Protein AF-A0A2M7GSX3-F1 (afdb_monomer)

Foldseek 3Di:
DDDDPDPPPPVVVVVVVVVDPDPDPDDFDFFAPPRDDDDFDDAAADEQVLFADAPDDPLVLLQLLCVVQVEHAVDAWGWDQFPLRDTDTDYSCLQADPVRDGNLVVDRQQSRNSNVLSCQRHPAQWWFWDWDADPVDPPDTKIKIKGWHWYDYPPAPGIWIFIWIAIPVGTDRPDTHDSPDPDDPVRVVVVVVVSDGTTTSDHD

Secondary structure (DSSP, 8-state):
------TT--HHHHHHHHHSPPPPSS--EEE-TTSPPPPPPPPEEE-GGGSPPTT--HHHHHHHHHGGGT--TTS--EEEE-TTS-EEEESGGGGB-TTS-B-GGG-HHHHHTHHHHHHHHHS-SEEEEEEEE-TTSTT-EEEEEEEEEEEEETT-SSEEEEEEEEETTEEE----B-TTSS--HHHHHHHHHHT--EEEEEE-

Solvent-accessible surface area (backbone atoms only — not comparable to full-atom values): 11990 Å² total; per-residue (Å²): 136,82,85,76,76,55,96,84,60,56,64,68,65,59,56,49,54,77,74,45,78,74,80,75,84,71,78,80,52,67,37,60,88,92,55,90,72,80,83,78,68,80,60,39,85,34,56,63,84,50,45,48,74,82,92,66,57,67,65,60,46,50,33,54,34,28,46,87,70,75,24,42,71,93,48,71,67,31,82,43,70,40,88,69,71,48,81,38,81,43,45,52,71,64,47,34,45,99,87,65,49,72,51,53,75,79,36,77,72,42,46,24,36,30,46,49,43,37,42,11,59,74,58,38,42,31,32,33,41,24,83,43,68,41,85,95,40,82,95,40,72,41,60,32,42,38,22,34,24,49,25,41,35,58,98,50,95,35,60,26,36,20,38,43,35,39,37,88,95,46,65,46,83,51,54,50,45,61,41,86,50,95,64,52,70,70,57,51,50,52,53,54,53,71,72,65,49,33,30,54,63,33,71,107

Nearest PDB structures (foldseek):
  8xcj-assembly1_F  TM=2.207E-01  e=3.598E-01  Escherichia phage Lambda
  8ow1-assembly1_PP  TM=3.231E-01  e=3.758E+00  Saccharomyces cerevisiae
  6eks-assembly1_A  TM=3.056E-01  e=9.264E+00  Vibrio cholerae O1 biovar El Tor str. N16961

Mean predicted aligned error: 9.77 Å

pLDDT: mean 80.59, std 13.39, range [37.78, 96.31]

Radius of gyration: 21.6 Å; Cα contacts (8 Å, |Δi|>4): 333; chains: 1; bounding box: 54×67×50 Å

Sequence (204 aa):
RGIDLGFDYNVGKARLRAFTPPPLGGLPQSFPPGVGLPDLPRPRAAAAGDIMPDGLKDQEYIDQFLKPFGARHGGPGVIFTDKAGEDLVISDDLFREAGGALKIGKSRNRRAYVKLLARAVKEPDEIWWIWEQVKDRPGTWTLRRRYIARFEIEGSQAPGLAVFEHGQDGWTGVTAFEPQSNRSAQSQDRYLQGQRAGTLAYRR

Structure (mmCIF, N/CA/C/O backbone):
data_AF-A0A2M7GSX3-F1
#
_entry.id   AF-A0A2M7GSX3-F1
#
loop_
_atom_site.group_PDB
_atom_site.id
_atom_site.type_symbol
_atom_site.label_atom_id
_atom_site.label_alt_id
_atom_site.label_comp_id
_atom_site.label_asym_id
_atom_site.label_entity_id
_atom_site.label_seq_id
_atom_site.pdbx_PDB_ins_code
_atom_site.Cartn_x
_atom_site.Cartn_y
_atom_site.Cartn_z
_atom_site.occupancy
_atom_site.B_iso_or_equiv
_atom_site.auth_seq_id
_atom_site.auth_comp_id
_atom_site.auth_asym_id
_atom_site.auth_atom_id
_atom_site.pdbx_PDB_model_num
ATOM 1 N N . ARG A 1 1 ? 18.132 -51.303 -29.701 1.00 37.78 1 ARG A N 1
ATOM 2 C CA . ARG A 1 1 ? 18.810 -50.180 -30.394 1.00 37.78 1 ARG A CA 1
ATOM 3 C C . ARG A 1 1 ? 19.014 -49.079 -29.363 1.00 37.78 1 ARG A C 1
ATOM 5 O O . ARG A 1 1 ? 18.045 -48.415 -29.027 1.00 37.78 1 ARG A O 1
ATOM 12 N N . GLY A 1 2 ? 20.209 -48.998 -28.777 1.00 45.88 2 GLY A N 1
ATOM 13 C CA . GLY A 1 2 ? 20.575 -47.936 -27.839 1.00 45.88 2 GLY A CA 1
ATOM 14 C C . GLY A 1 2 ? 21.062 -46.726 -28.625 1.00 45.88 2 GLY A C 1
ATOM 15 O O . GLY A 1 2 ? 21.845 -46.888 -29.558 1.00 45.88 2 GLY A O 1
ATOM 16 N N . ILE A 1 3 ? 20.534 -45.550 -28.308 1.00 52.44 3 ILE A N 1
ATOM 17 C CA . ILE A 1 3 ? 20.995 -44.285 -28.875 1.00 52.44 3 ILE A CA 1
ATOM 18 C C . ILE A 1 3 ? 22.202 -43.892 -28.027 1.00 52.44 3 ILE A C 1
ATOM 20 O O . ILE A 1 3 ? 22.032 -43.439 -26.898 1.00 52.44 3 ILE A O 1
ATOM 24 N N . ASP A 1 4 ? 23.403 -44.179 -28.516 1.00 50.53 4 ASP A N 1
ATOM 25 C CA . ASP A 1 4 ? 24.626 -43.771 -27.835 1.00 50.53 4 ASP A CA 1
ATOM 26 C C . ASP A 1 4 ? 24.816 -42.268 -28.070 1.00 50.53 4 ASP A C 1
ATOM 28 O O . ASP A 1 4 ? 24.897 -41.805 -29.212 1.00 50.53 4 ASP A O 1
ATOM 32 N N . LEU A 1 5 ? 24.800 -41.485 -26.994 1.00 56.75 5 LEU A N 1
ATOM 33 C CA . LEU A 1 5 ? 25.146 -40.070 -27.053 1.00 56.75 5 LEU A CA 1
ATOM 34 C C . LEU A 1 5 ? 26.672 -40.035 -27.160 1.00 56.75 5 LEU A C 1
ATOM 36 O O . LEU A 1 5 ? 27.355 -40.150 -26.149 1.00 56.75 5 LEU A O 1
ATOM 40 N N . GLY A 1 6 ? 27.183 -39.979 -28.395 1.00 63.38 6 GLY A N 1
ATOM 41 C CA . GLY A 1 6 ? 28.611 -40.093 -28.706 1.00 63.38 6 GLY A CA 1
ATOM 42 C C . GLY A 1 6 ? 29.512 -39.078 -27.986 1.00 63.38 6 GLY A C 1
ATOM 43 O O . GLY A 1 6 ? 29.054 -38.240 -27.217 1.00 63.38 6 GLY A O 1
ATOM 44 N N . PHE A 1 7 ? 30.816 -39.131 -28.277 1.00 60.84 7 PHE A N 1
ATOM 45 C CA . PHE A 1 7 ? 31.891 -38.375 -27.605 1.00 60.84 7 PHE A CA 1
ATOM 46 C C . PHE A 1 7 ? 31.713 -36.840 -27.515 1.00 60.84 7 PHE A C 1
ATOM 48 O O . PHE A 1 7 ? 32.421 -36.197 -26.743 1.00 60.84 7 PHE A O 1
ATOM 55 N N . ASP A 1 8 ? 30.740 -36.258 -28.221 1.00 58.03 8 ASP A N 1
ATOM 56 C CA . ASP A 1 8 ? 30.316 -34.856 -28.082 1.00 58.03 8 ASP A CA 1
ATOM 57 C C . ASP A 1 8 ? 29.370 -34.597 -26.886 1.00 58.03 8 ASP A C 1
ATOM 59 O O . ASP A 1 8 ? 28.969 -33.455 -26.622 1.00 58.03 8 ASP A O 1
ATOM 63 N N . TYR A 1 9 ? 28.993 -35.630 -26.124 1.00 55.81 9 TYR A N 1
ATOM 64 C CA . TYR A 1 9 ? 28.125 -35.492 -24.959 1.00 55.81 9 TYR A CA 1
ATOM 65 C C . TYR A 1 9 ? 28.892 -34.971 -23.741 1.00 55.81 9 TYR A C 1
ATOM 67 O O . TYR A 1 9 ? 29.467 -35.703 -22.934 1.00 55.81 9 TYR A O 1
ATOM 75 N N . ASN A 1 10 ? 28.867 -33.652 -23.580 1.00 64.25 10 ASN A N 1
ATOM 76 C CA . ASN A 1 10 ? 29.510 -32.983 -22.461 1.00 64.25 10 ASN A CA 1
ATOM 77 C C . ASN A 1 10 ? 28.655 -33.101 -21.180 1.00 64.25 10 ASN A C 1
ATOM 79 O O . ASN A 1 10 ? 27.815 -32.245 -20.879 1.00 64.25 10 ASN A O 1
ATOM 83 N N . VAL A 1 11 ? 28.872 -34.181 -20.420 1.00 59.25 11 VAL A N 1
ATOM 84 C CA . VAL A 1 11 ? 28.140 -34.530 -19.182 1.00 59.25 11 VAL A CA 1
ATOM 85 C C . VAL A 1 11 ? 28.101 -33.395 -18.149 1.00 59.25 11 VAL A C 1
ATOM 87 O O . VAL A 1 11 ? 27.116 -33.256 -17.425 1.00 59.25 11 VAL A O 1
ATOM 90 N N . GLY A 1 12 ? 29.132 -32.542 -18.101 1.00 60.12 12 GLY A N 1
ATOM 91 C CA . GLY A 1 12 ? 29.179 -31.380 -17.206 1.00 60.12 12 GLY A CA 1
ATOM 92 C C . GLY A 1 12 ? 28.163 -30.300 -17.590 1.00 60.12 12 GLY A C 1
ATOM 93 O O . GLY A 1 12 ? 27.427 -29.802 -16.738 1.00 60.12 12 GLY A O 1
ATOM 94 N N . LYS A 1 13 ? 28.041 -30.001 -18.890 1.00 57.25 13 LYS A N 1
ATOM 95 C CA . LYS A 1 13 ? 27.067 -29.034 -19.427 1.00 57.25 13 LYS A CA 1
ATOM 96 C C . LYS A 1 13 ? 25.626 -29.538 -19.287 1.00 57.25 13 LYS A C 1
ATOM 98 O O . LYS A 1 13 ? 24.720 -28.743 -19.046 1.00 57.25 13 LYS A O 1
ATOM 103 N N . ALA A 1 14 ? 25.418 -30.851 -19.399 1.00 60.31 14 ALA A N 1
ATOM 104 C CA . ALA A 1 14 ? 24.112 -31.480 -19.207 1.00 60.31 14 ALA A CA 1
ATOM 105 C C . ALA A 1 14 ? 23.643 -31.435 -17.741 1.00 60.31 14 ALA A C 1
ATOM 107 O O . ALA A 1 14 ? 22.472 -31.158 -17.491 1.00 60.31 14 ALA A O 1
ATOM 108 N N . ARG A 1 15 ? 24.550 -31.622 -16.770 1.00 61.06 15 ARG A N 1
ATOM 109 C CA . ARG A 1 15 ? 24.224 -31.523 -15.335 1.00 61.06 15 ARG A CA 1
ATOM 110 C C . ARG A 1 15 ? 23.854 -30.101 -14.916 1.00 61.06 15 ARG A C 1
ATOM 112 O O . ARG A 1 15 ? 22.891 -29.925 -14.182 1.00 61.06 15 ARG A O 1
ATOM 119 N N . LEU A 1 16 ? 24.560 -29.087 -15.422 1.00 63.31 16 LEU A N 1
ATOM 120 C CA . LEU A 1 16 ? 24.296 -27.684 -15.073 1.00 63.31 16 LEU A CA 1
ATOM 121 C C . LEU A 1 16 ? 22.956 -27.165 -15.610 1.00 63.31 16 LEU A C 1
ATOM 123 O O . LEU A 1 16 ? 22.331 -26.324 -14.968 1.00 63.31 16 LEU A O 1
ATOM 127 N N . ARG A 1 17 ? 22.473 -27.687 -16.746 1.00 61.50 17 ARG A N 1
ATOM 128 C CA . ARG A 1 17 ? 21.158 -27.313 -17.294 1.00 61.50 17 ARG A CA 1
ATOM 129 C C . ARG A 1 17 ? 19.999 -27.640 -16.353 1.00 61.50 17 ARG A C 1
ATOM 131 O O . ARG A 1 17 ? 19.042 -26.883 -16.334 1.00 61.50 17 ARG A O 1
ATOM 138 N N . ALA A 1 18 ? 20.092 -28.712 -15.565 1.00 65.94 18 ALA A N 1
ATOM 139 C CA . ALA A 1 18 ? 19.054 -29.074 -14.596 1.00 65.94 18 ALA A CA 1
ATOM 140 C C . ALA A 1 18 ? 18.987 -28.111 -13.394 1.00 65.94 18 ALA A C 1
ATOM 142 O O . ALA A 1 18 ? 17.938 -27.980 -12.774 1.00 65.94 18 ALA A O 1
ATOM 143 N N . PHE A 1 19 ? 20.096 -27.430 -13.087 1.00 72.88 19 PHE A N 1
ATOM 144 C CA . PHE A 1 19 ? 20.186 -26.432 -12.014 1.00 72.88 19 PHE A CA 1
ATOM 145 C C . PHE A 1 19 ? 20.074 -24.993 -12.519 1.00 72.88 19 PHE A C 1
ATOM 147 O O . PHE A 1 19 ? 20.040 -24.067 -11.716 1.00 72.88 19 PHE A O 1
ATOM 154 N N . THR A 1 20 ? 20.042 -24.793 -13.837 1.00 77.12 20 THR A N 1
ATOM 155 C CA . THR A 1 20 ? 19.792 -23.484 -14.435 1.00 77.12 20 THR A CA 1
ATOM 156 C C . THR A 1 20 ? 18.281 -23.289 -14.454 1.00 77.12 20 THR A C 1
ATOM 158 O O . THR A 1 20 ? 17.604 -24.046 -15.157 1.00 77.12 20 THR A O 1
ATOM 161 N N . PRO A 1 21 ? 17.726 -22.317 -13.708 1.00 66.75 21 PRO A N 1
ATOM 162 C CA . PRO A 1 21 ? 16.311 -22.004 -13.816 1.00 66.75 21 PRO A CA 1
ATOM 163 C C . PRO A 1 21 ? 15.968 -21.729 -15.286 1.00 66.75 21 PRO A C 1
ATOM 165 O O . PRO A 1 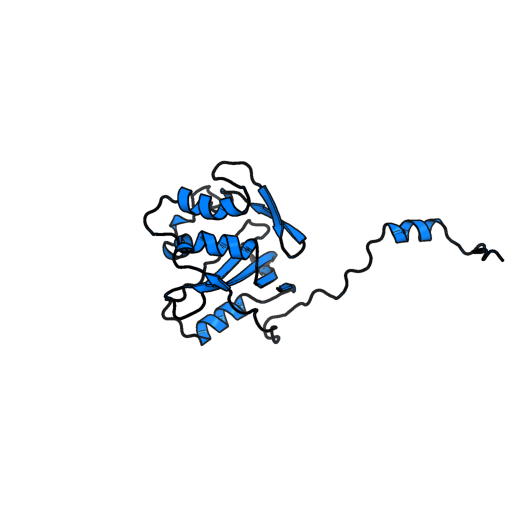21 ? 16.767 -21.085 -15.980 1.00 66.75 21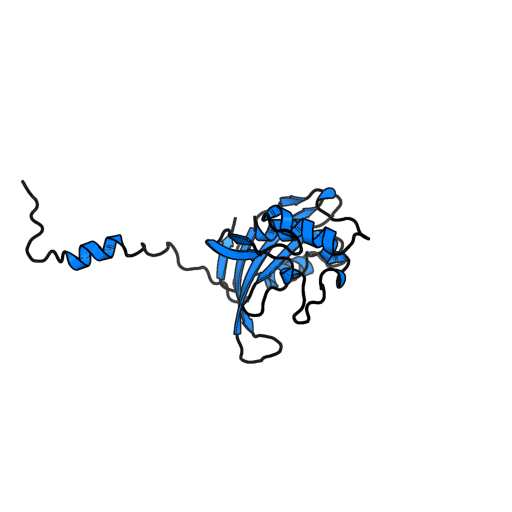 PRO A O 1
ATOM 168 N N . PRO A 1 22 ? 14.825 -22.214 -15.799 1.00 66.50 22 PRO A N 1
ATOM 169 C CA . PRO A 1 22 ? 14.394 -21.835 -17.135 1.00 66.50 22 PRO A CA 1
ATOM 170 C C . PRO A 1 22 ? 14.284 -20.304 -17.207 1.00 66.50 22 PRO A C 1
ATOM 172 O O . PRO A 1 22 ? 13.995 -19.670 -16.186 1.00 66.50 22 PRO A O 1
ATOM 175 N N . PRO A 1 23 ? 14.516 -19.691 -18.382 1.00 60.59 23 PRO A N 1
ATOM 176 C CA . PRO A 1 23 ? 14.291 -18.261 -18.535 1.00 60.59 23 PRO A CA 1
ATOM 177 C C . PRO A 1 23 ? 12.870 -17.941 -18.069 1.00 60.59 23 PRO A C 1
ATOM 179 O O . PRO A 1 23 ? 11.919 -18.616 -18.471 1.00 60.59 23 PRO A O 1
ATOM 182 N N . LEU A 1 24 ? 12.740 -16.940 -17.195 1.00 57.91 24 LEU A N 1
ATOM 183 C CA . LEU A 1 24 ? 11.434 -16.434 -16.794 1.00 57.91 24 LEU A CA 1
ATOM 184 C C . LEU A 1 24 ? 10.664 -16.067 -18.071 1.00 57.91 24 LEU A C 1
ATOM 186 O O . LEU A 1 24 ? 11.203 -15.419 -18.971 1.00 57.91 24 LEU A O 1
ATOM 190 N N . GLY A 1 25 ? 9.437 -16.570 -18.196 1.00 51.41 25 GLY A N 1
ATOM 191 C CA . GLY A 1 25 ? 8.608 -16.312 -19.367 1.00 51.41 25 GLY A CA 1
ATOM 192 C C . GLY A 1 25 ? 8.223 -14.835 -19.440 1.00 51.41 25 GLY A C 1
ATOM 193 O O . GLY A 1 25 ? 7.641 -14.311 -18.496 1.00 51.41 25 GLY A O 1
ATOM 194 N N . GLY A 1 26 ? 8.506 -14.196 -20.579 1.00 57.91 26 GLY A N 1
ATOM 195 C CA . GLY A 1 26 ? 8.180 -12.792 -20.843 1.00 57.91 26 GLY A CA 1
ATOM 196 C C . GLY A 1 26 ? 9.188 -11.805 -20.246 1.00 57.91 26 GLY A C 1
ATOM 197 O O . GLY A 1 26 ? 9.710 -11.996 -19.153 1.00 57.91 26 GLY A O 1
ATOM 198 N N . LEU A 1 27 ? 9.477 -10.725 -20.977 1.00 54.16 27 LEU A N 1
ATOM 199 C CA . LEU A 1 27 ? 10.203 -9.597 -20.396 1.00 54.16 27 LEU A CA 1
ATOM 200 C C . LEU A 1 27 ? 9.281 -8.876 -19.400 1.00 54.16 27 LEU A C 1
ATOM 202 O O . LEU A 1 27 ? 8.095 -8.716 -19.709 1.00 54.16 27 LEU A O 1
ATOM 206 N N . PRO A 1 28 ? 9.798 -8.403 -18.250 1.00 63.16 28 PRO A N 1
ATOM 207 C CA . PRO A 1 28 ? 9.044 -7.497 -17.397 1.00 63.16 28 PRO A CA 1
ATOM 208 C C . PRO A 1 28 ? 8.531 -6.324 -18.240 1.00 63.16 28 PRO A C 1
ATOM 210 O O . PRO A 1 28 ? 9.303 -5.683 -18.958 1.00 63.16 28 PRO A O 1
ATOM 213 N N . GLN A 1 29 ? 7.223 -6.067 -18.194 1.00 77.12 29 GLN A N 1
ATOM 214 C CA . GLN A 1 29 ? 6.637 -4.973 -18.959 1.00 77.12 29 GLN A CA 1
ATOM 215 C C . GLN A 1 29 ? 6.927 -3.652 -18.252 1.00 77.12 29 GLN A C 1
ATOM 217 O O . GLN A 1 29 ? 6.364 -3.357 -17.196 1.00 77.12 29 GLN A O 1
ATOM 222 N N . SER A 1 30 ? 7.812 -2.860 -18.849 1.00 82.44 30 SER A N 1
ATOM 223 C CA . SER A 1 30 ? 8.114 -1.504 -18.403 1.00 82.44 30 SER A CA 1
ATOM 224 C C . SER A 1 30 ? 7.249 -0.493 -19.148 1.00 82.44 30 SER A C 1
ATOM 226 O O . SER A 1 30 ? 7.197 -0.489 -20.377 1.00 82.44 30 SER A O 1
ATOM 228 N N . PHE A 1 31 ? 6.623 0.405 -18.397 1.00 84.69 31 PHE A N 1
ATOM 229 C CA . PHE A 1 31 ? 5.783 1.493 -18.876 1.00 84.69 31 PHE A CA 1
ATOM 230 C C . PHE A 1 31 ? 6.414 2.833 -18.469 1.00 84.69 31 PHE A C 1
ATOM 232 O O . PHE A 1 31 ? 6.196 3.314 -17.351 1.00 84.69 31 PHE A O 1
ATOM 239 N N . PRO A 1 32 ? 7.239 3.436 -19.343 1.00 80.44 32 PRO A N 1
ATOM 240 C CA . PRO A 1 32 ? 7.703 4.806 -19.164 1.00 80.44 32 PRO A CA 1
ATOM 241 C C . PRO A 1 32 ? 6.533 5.801 -19.075 1.00 80.44 32 PRO A C 1
ATOM 243 O O . PRO A 1 32 ? 5.454 5.534 -19.615 1.00 80.44 32 PRO A O 1
ATOM 246 N N . PRO A 1 33 ? 6.737 6.980 -18.457 1.00 76.50 33 PRO A N 1
ATOM 247 C CA . PRO A 1 33 ? 5.736 8.041 -18.463 1.00 76.50 33 PRO A CA 1
ATOM 248 C C . PRO A 1 33 ? 5.263 8.373 -19.886 1.00 76.50 33 PRO A C 1
ATOM 250 O O . PRO A 1 33 ? 6.077 8.546 -20.791 1.00 76.50 33 PRO A O 1
ATOM 253 N N . GLY A 1 34 ? 3.946 8.478 -20.077 1.00 74.19 34 GLY A N 1
ATOM 254 C CA . GLY A 1 34 ? 3.335 8.814 -21.369 1.00 74.19 34 GLY A CA 1
ATOM 255 C C . GLY A 1 34 ? 3.023 7.620 -22.279 1.00 74.19 34 GLY A C 1
ATOM 256 O O . GLY A 1 34 ? 2.411 7.815 -23.327 1.00 74.19 34 GLY A O 1
ATOM 257 N N . VAL A 1 35 ? 3.383 6.394 -21.888 1.00 82.56 35 VAL A N 1
ATOM 258 C CA . VAL A 1 35 ? 2.952 5.173 -22.585 1.00 82.56 35 VAL A CA 1
ATOM 259 C C . VAL A 1 35 ? 1.537 4.783 -22.147 1.00 82.56 35 VAL A C 1
ATOM 261 O O . VAL A 1 35 ? 1.152 4.987 -20.997 1.00 82.56 35 VAL A O 1
ATOM 264 N N . GLY A 1 36 ? 0.754 4.217 -23.071 1.00 84.00 36 GLY A N 1
ATOM 265 C CA . GLY A 1 36 ? -0.565 3.666 -22.763 1.00 84.00 36 GLY A CA 1
ATOM 266 C C . GLY A 1 36 ? -0.466 2.560 -21.712 1.00 84.00 36 GLY A C 1
ATOM 267 O O . GLY A 1 36 ? 0.219 1.558 -21.916 1.00 84.00 36 GLY A O 1
ATOM 268 N N . LEU A 1 37 ? -1.140 2.759 -20.583 1.00 88.81 37 LEU A N 1
ATOM 269 C CA . LEU A 1 37 ? -1.165 1.805 -19.480 1.00 88.81 37 LEU A CA 1
ATOM 270 C C . LEU A 1 37 ? -2.293 0.788 -19.685 1.00 88.81 37 LEU A C 1
ATOM 272 O O . LEU A 1 37 ? -3.328 1.141 -20.254 1.00 88.81 37 LEU A O 1
ATOM 276 N N . PRO A 1 38 ? -2.140 -0.457 -19.201 1.00 87.94 38 PRO A N 1
ATOM 277 C CA . PRO A 1 38 ? -3.224 -1.427 -19.243 1.00 87.94 38 PRO A CA 1
ATOM 278 C C . PRO A 1 38 ? -4.437 -0.935 -18.441 1.00 87.94 38 PRO A C 1
ATOM 280 O O . PRO A 1 38 ? -4.309 -0.114 -17.527 1.00 87.94 38 PRO A O 1
ATOM 283 N N . ASP A 1 39 ? -5.618 -1.470 -18.737 1.00 89.38 39 ASP A N 1
ATOM 284 C CA . ASP A 1 39 ? -6.811 -1.174 -17.942 1.00 89.38 39 ASP A CA 1
ATOM 285 C C . ASP A 1 39 ? -6.662 -1.661 -16.498 1.00 89.38 39 ASP A C 1
ATOM 287 O O . ASP A 1 39 ? -6.003 -2.658 -16.213 1.00 89.38 39 ASP A O 1
ATOM 291 N N . LEU A 1 40 ? -7.310 -0.995 -15.553 1.00 86.88 40 LEU A N 1
ATOM 292 C CA . LEU A 1 40 ? -7.260 -1.435 -14.162 1.00 86.88 40 LEU A CA 1
ATOM 293 C C . LEU A 1 40 ? -8.289 -2.541 -13.883 1.00 86.88 40 LEU A C 1
ATOM 295 O O . LEU A 1 40 ? -9.433 -2.426 -14.336 1.00 86.88 40 LEU A O 1
ATOM 299 N N . PRO A 1 41 ? -7.950 -3.552 -13.061 1.00 90.81 41 PRO A N 1
ATOM 300 C CA . PRO A 1 41 ? -8.920 -4.532 -12.573 1.00 90.81 41 PRO A CA 1
ATOM 301 C C . PRO A 1 41 ? -10.107 -3.859 -11.880 1.00 90.81 41 PRO A C 1
ATOM 303 O O . PRO A 1 41 ? -9.931 -2.838 -11.209 1.00 90.81 41 PRO A O 1
ATOM 306 N N . ARG A 1 42 ? -11.321 -4.409 -12.023 1.00 91.44 42 ARG A N 1
ATOM 307 C CA . ARG A 1 42 ? -12.525 -3.838 -11.390 1.00 91.44 42 ARG A CA 1
ATOM 308 C C . ARG A 1 42 ? -12.327 -3.682 -9.870 1.00 91.44 42 ARG A C 1
ATOM 310 O O . ARG A 1 42 ? -11.770 -4.602 -9.255 1.00 91.44 42 ARG A O 1
ATOM 317 N N . PRO A 1 43 ? -12.782 -2.563 -9.270 1.00 91.38 43 PRO A N 1
ATOM 318 C CA . PRO A 1 43 ? -12.735 -2.384 -7.823 1.00 91.38 43 PRO A CA 1
ATOM 319 C C . PRO A 1 43 ? -13.407 -3.543 -7.078 1.00 91.38 43 PRO A C 1
ATOM 321 O O . PRO A 1 43 ? -14.334 -4.174 -7.582 1.00 91.38 43 PRO A O 1
ATOM 324 N N . ARG A 1 44 ? -12.928 -3.840 -5.869 1.00 93.38 44 ARG A N 1
ATOM 325 C CA . ARG A 1 44 ? -13.522 -4.862 -4.993 1.00 93.38 44 ARG A CA 1
ATOM 326 C C . ARG A 1 44 ? -14.438 -4.225 -3.963 1.00 93.38 44 ARG A C 1
ATOM 328 O O . ARG A 1 44 ? -14.144 -3.140 -3.483 1.00 93.38 44 ARG A O 1
ATOM 335 N N . ALA A 1 45 ? -15.479 -4.925 -3.535 1.00 92.94 45 ALA A N 1
ATOM 336 C CA . ALA A 1 45 ? -16.314 -4.432 -2.448 1.00 92.94 45 ALA A CA 1
ATOM 337 C C . ALA A 1 45 ? -15.510 -4.250 -1.139 1.00 92.94 45 ALA A C 1
ATOM 339 O O . ALA A 1 45 ? -14.645 -5.067 -0.779 1.00 92.94 45 ALA A O 1
ATOM 340 N N . ALA A 1 46 ? -15.817 -3.172 -0.427 1.00 90.81 46 ALA A N 1
ATOM 341 C CA . ALA A 1 46 ? -15.410 -2.899 0.941 1.00 90.81 46 ALA A CA 1
ATOM 342 C C . ALA A 1 46 ? -16.644 -2.469 1.742 1.00 90.81 46 ALA A C 1
ATOM 344 O O . ALA A 1 46 ? -17.354 -1.536 1.364 1.00 90.81 46 ALA A O 1
ATOM 345 N N . ALA A 1 47 ? -16.900 -3.168 2.843 1.00 90.44 47 ALA A N 1
ATOM 346 C CA . ALA A 1 47 ? -18.032 -2.869 3.711 1.00 90.44 47 ALA A CA 1
ATOM 347 C C . ALA A 1 47 ? -17.750 -1.609 4.537 1.00 90.44 47 ALA A C 1
ATOM 349 O O . ALA A 1 47 ? -16.589 -1.272 4.782 1.00 90.44 47 ALA A O 1
ATOM 350 N N . ALA A 1 48 ? -18.787 -0.958 5.067 1.00 85.62 48 ALA A N 1
ATOM 351 C CA . ALA A 1 48 ? -18.593 0.173 5.981 1.00 85.62 48 ALA A CA 1
ATOM 352 C C . ALA A 1 48 ? -17.697 -0.189 7.191 1.00 85.62 48 ALA A C 1
ATOM 354 O O . ALA A 1 48 ? -16.893 0.624 7.639 1.00 85.62 48 ALA A O 1
ATOM 355 N N . GLY A 1 49 ? -17.758 -1.441 7.668 1.00 88.62 49 GLY A N 1
ATOM 356 C CA . GLY A 1 49 ? -16.913 -1.958 8.758 1.00 88.62 49 GLY A CA 1
ATOM 357 C C . GLY A 1 49 ? -15.428 -2.167 8.410 1.00 88.62 49 GLY A C 1
ATOM 358 O O . GLY A 1 49 ? -14.607 -2.402 9.308 1.00 88.62 49 GLY A O 1
ATOM 359 N N . ASP A 1 50 ? -15.057 -2.071 7.130 1.00 90.06 50 ASP A N 1
ATOM 360 C CA . ASP A 1 50 ? -13.654 -2.011 6.703 1.00 90.06 50 ASP A CA 1
ATOM 361 C C . ASP A 1 50 ? -13.037 -0.629 6.965 1.00 90.06 50 ASP A C 1
ATOM 363 O O . ASP A 1 50 ? 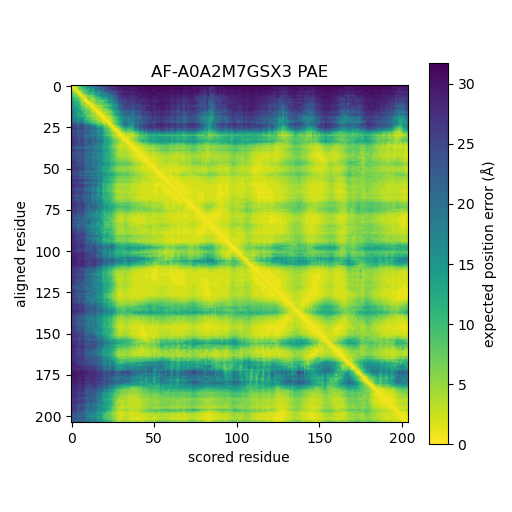-11.811 -0.491 6.958 1.00 90.06 50 ASP A O 1
ATOM 367 N N . ILE A 1 51 ? -13.867 0.381 7.236 1.00 88.94 51 ILE A N 1
ATOM 368 C CA . ILE A 1 51 ? -13.435 1.721 7.615 1.00 88.94 51 ILE A CA 1
ATOM 369 C C . ILE A 1 51 ? -13.368 1.794 9.140 1.00 88.94 51 ILE A C 1
ATOM 371 O O . ILE A 1 51 ? -14.325 1.492 9.852 1.00 88.94 51 ILE A O 1
ATOM 375 N N . MET A 1 52 ? -12.199 2.147 9.660 1.00 90.31 52 MET A N 1
ATOM 376 C CA . MET A 1 52 ? -11.974 2.275 11.093 1.00 90.31 52 MET A CA 1
ATOM 377 C C . MET A 1 52 ? -12.675 3.529 11.631 1.00 90.31 52 MET A C 1
ATOM 379 O O . MET A 1 52 ? -12.559 4.593 11.014 1.00 90.31 52 MET A O 1
ATOM 383 N N . PRO A 1 53 ? -13.369 3.430 12.780 1.00 90.50 53 PRO A N 1
ATOM 384 C CA . PRO A 1 53 ? -13.977 4.586 13.416 1.00 90.50 53 PRO A CA 1
ATOM 385 C C . PRO A 1 53 ? -12.895 5.533 13.926 1.00 90.50 53 PRO A C 1
ATOM 387 O O . PRO A 1 53 ? -11.763 5.129 14.191 1.00 90.50 53 PRO A O 1
ATOM 390 N N . ASP A 1 54 ? -13.266 6.796 14.085 1.00 88.31 54 ASP A N 1
ATOM 391 C CA . ASP A 1 54 ? -12.362 7.808 14.602 1.00 88.31 54 ASP A CA 1
ATOM 392 C C . ASP A 1 54 ? -12.216 7.747 16.135 1.00 88.31 54 ASP A C 1
ATOM 394 O O . ASP A 1 54 ? -13.005 7.110 16.829 1.00 88.31 54 ASP A O 1
ATOM 398 N N . GLY A 1 55 ? -11.200 8.424 16.679 1.00 88.88 55 GLY A N 1
ATOM 399 C CA . GLY A 1 55 ? -11.002 8.560 18.130 1.00 88.88 55 GLY A CA 1
ATOM 400 C C . GLY A 1 55 ? -10.351 7.358 18.825 1.00 88.88 55 GLY A C 1
ATOM 401 O O . GLY A 1 55 ? -10.053 7.446 20.014 1.00 88.88 55 GLY A O 1
ATOM 402 N N . LEU A 1 56 ? -10.076 6.270 18.099 1.00 91.56 56 LEU A N 1
ATOM 403 C CA . LEU A 1 56 ? -9.282 5.148 18.609 1.00 91.56 56 LEU A CA 1
ATOM 404 C C . LEU A 1 56 ? -7.830 5.556 18.905 1.00 91.56 56 LEU A C 1
ATOM 406 O O . LEU A 1 56 ? -7.310 6.536 18.356 1.00 91.56 56 LEU A O 1
ATOM 410 N N . LYS A 1 57 ? -7.152 4.770 19.743 1.00 91.94 57 LYS A N 1
ATOM 411 C CA . LYS A 1 57 ? -5.714 4.906 19.996 1.00 91.94 57 LYS A CA 1
ATOM 412 C C . LYS A 1 57 ? -4.926 4.476 18.761 1.00 91.94 57 LYS A C 1
ATOM 414 O O . LYS A 1 57 ? -5.293 3.523 18.081 1.00 91.94 57 LYS A O 1
ATOM 419 N N . ASP A 1 58 ? -3.781 5.112 18.523 1.00 89.50 58 ASP A N 1
ATOM 420 C CA . ASP A 1 58 ? -2.897 4.790 17.392 1.00 89.50 58 ASP A CA 1
ATOM 421 C C . ASP A 1 58 ? -2.544 3.292 17.313 1.00 89.50 58 ASP A C 1
ATOM 423 O O . ASP A 1 58 ? -2.555 2.713 16.228 1.00 89.50 58 ASP A O 1
ATOM 427 N N . GLN A 1 59 ? -2.317 2.650 18.464 1.00 90.94 59 GLN A N 1
ATOM 428 C CA . GLN A 1 59 ? -2.040 1.211 18.564 1.00 90.94 59 GLN A CA 1
ATOM 429 C C . GLN A 1 59 ? -3.162 0.348 17.974 1.00 90.94 59 GLN A C 1
ATOM 431 O O . GLN A 1 59 ? -2.880 -0.621 17.279 1.00 90.94 59 GLN A O 1
ATOM 436 N N . GLU A 1 60 ? -4.425 0.730 18.168 1.00 93.50 60 GLU A N 1
ATOM 437 C CA . GLU A 1 60 ? -5.569 -0.040 17.672 1.00 93.50 60 GLU A CA 1
ATOM 438 C C . GLU A 1 60 ? -5.628 -0.025 16.141 1.00 93.50 60 GLU A C 1
ATOM 440 O O . GLU A 1 60 ? -5.938 -1.040 15.521 1.00 93.50 60 GLU A O 1
ATOM 445 N N . TYR A 1 61 ? -5.281 1.095 15.503 1.00 91.81 61 TYR A N 1
ATOM 446 C CA . TYR A 1 61 ? -5.178 1.150 14.043 1.00 91.81 61 TYR A CA 1
ATOM 447 C C . TYR A 1 61 ? -3.994 0.327 13.520 1.00 91.81 61 TYR A C 1
ATOM 449 O O . TYR A 1 61 ? -4.126 -0.363 12.507 1.00 91.81 61 TYR A O 1
ATOM 457 N N . ILE A 1 62 ? -2.847 0.384 14.207 1.00 91.62 62 ILE A N 1
ATOM 458 C CA . ILE A 1 62 ? -1.646 -0.384 13.849 1.00 91.62 62 ILE A CA 1
ATOM 459 C C . ILE A 1 62 ? -1.940 -1.884 13.922 1.00 91.62 62 ILE A C 1
ATOM 461 O O . ILE A 1 62 ? -1.682 -2.608 12.962 1.00 91.62 62 ILE A O 1
ATOM 465 N N . ASP A 1 63 ? -2.553 -2.348 15.009 1.00 93.94 63 ASP A N 1
ATOM 466 C CA . ASP A 1 63 ? -2.900 -3.758 15.184 1.00 93.94 63 ASP A CA 1
ATOM 467 C C . ASP A 1 63 ? -3.854 -4.256 14.092 1.00 93.94 63 ASP A C 1
ATOM 469 O O . ASP A 1 63 ? -3.707 -5.377 13.605 1.00 93.94 63 ASP A O 1
ATOM 473 N N . GLN A 1 64 ? -4.791 -3.423 13.628 1.00 94.56 64 GLN A N 1
ATOM 474 C CA . GLN A 1 64 ? -5.690 -3.785 12.525 1.00 94.56 64 GLN A CA 1
ATOM 475 C C . GLN A 1 64 ? -4.966 -3.920 11.183 1.00 94.56 64 GLN A C 1
ATOM 477 O O . GLN A 1 64 ? -5.364 -4.752 10.367 1.00 94.56 64 GLN A O 1
ATOM 482 N N . PHE A 1 65 ? -3.900 -3.149 10.952 1.00 92.56 65 PHE A N 1
ATOM 483 C CA . PHE A 1 65 ? -3.047 -3.341 9.781 1.00 92.56 65 PHE A CA 1
ATOM 484 C C . PHE A 1 65 ? -2.190 -4.607 9.891 1.00 92.56 65 PHE A C 1
ATOM 486 O O . PHE A 1 65 ? -2.013 -5.306 8.899 1.00 92.56 65 PHE A O 1
ATOM 493 N N . LEU A 1 66 ? -1.641 -4.896 11.074 1.00 94.44 66 LEU A N 1
ATOM 494 C CA . LEU A 1 66 ? -0.689 -5.992 11.286 1.00 94.44 66 LEU A CA 1
ATOM 495 C C . LEU A 1 66 ? -1.362 -7.368 11.362 1.00 94.44 66 LEU A C 1
ATOM 497 O O . LEU A 1 66 ? -0.818 -8.359 10.867 1.00 94.44 66 LEU A O 1
ATOM 501 N N . LYS A 1 67 ? -2.570 -7.431 11.931 1.00 96.12 67 LYS A N 1
ATOM 502 C CA . LYS A 1 67 ? -3.323 -8.670 12.169 1.00 96.12 67 LYS A CA 1
ATOM 503 C C . LYS A 1 67 ? -3.448 -9.587 10.938 1.00 96.12 67 LYS A C 1
ATOM 505 O O . LYS A 1 67 ? -3.225 -10.787 11.099 1.00 96.12 67 LYS A O 1
ATOM 510 N N . PRO A 1 68 ? -3.754 -9.106 9.714 1.00 96.31 68 PRO A N 1
ATOM 511 C CA . PRO A 1 68 ? -3.844 -9.956 8.521 1.00 96.31 68 PRO A CA 1
ATOM 512 C C . PRO A 1 68 ? -2.541 -10.665 8.127 1.00 96.31 68 PRO A C 1
ATOM 514 O O . PRO A 1 68 ? -2.600 -11.633 7.360 1.00 96.31 68 PRO A O 1
ATOM 517 N N . PHE A 1 69 ? -1.397 -10.188 8.624 1.00 96.06 69 PHE A N 1
ATOM 518 C CA . PHE A 1 69 ? -0.066 -10.761 8.405 1.00 96.06 69 PHE A CA 1
ATOM 519 C C . PHE A 1 69 ? 0.398 -11.638 9.575 1.00 96.06 69 PHE A C 1
ATOM 521 O O . PHE A 1 69 ? 1.479 -12.206 9.512 1.00 96.06 69 PHE A O 1
ATOM 528 N N . GLY A 1 70 ? -0.392 -11.749 10.651 1.00 95.75 70 GLY A N 1
ATOM 529 C CA . GLY A 1 70 ? 0.024 -12.436 11.878 1.00 95.75 70 GLY A CA 1
ATOM 530 C C . GLY A 1 70 ? 1.045 -11.655 12.715 1.00 95.75 70 GLY A C 1
ATOM 531 O O . GLY A 1 70 ? 1.622 -12.216 13.642 1.00 95.75 70 GLY A O 1
ATOM 532 N N . ALA A 1 71 ? 1.263 -10.372 12.409 1.00 94.38 71 ALA A N 1
ATOM 533 C CA . ALA A 1 71 ? 2.101 -9.475 13.198 1.00 94.38 71 ALA A CA 1
ATOM 534 C C . ALA A 1 71 ? 1.288 -8.800 14.322 1.00 94.38 71 ALA A C 1
ATOM 536 O O . ALA A 1 71 ? 0.055 -8.770 14.292 1.00 94.38 71 ALA A O 1
ATOM 537 N N . ARG A 1 72 ? 1.985 -8.235 15.314 1.00 92.19 72 ARG A N 1
ATOM 538 C CA . ARG A 1 72 ? 1.393 -7.487 16.439 1.00 92.19 72 ARG A CA 1
ATOM 539 C C . ARG A 1 72 ? 2.254 -6.281 16.798 1.00 92.19 72 ARG A C 1
ATOM 541 O O . ARG A 1 72 ? 3.474 -6.353 16.646 1.00 92.19 72 ARG A O 1
ATOM 548 N N . HIS A 1 73 ? 1.651 -5.213 17.314 1.00 89.75 73 HIS A N 1
ATOM 549 C CA . HIS A 1 73 ? 2.409 -4.067 17.809 1.00 89.75 73 HIS A CA 1
ATOM 550 C C . HIS A 1 73 ? 3.398 -4.476 18.920 1.00 89.75 73 HIS A C 1
ATOM 552 O O . HIS A 1 73 ? 3.043 -5.226 19.833 1.00 89.75 73 HIS A O 1
ATOM 558 N N . GLY A 1 74 ? 4.648 -4.001 18.839 1.00 88.06 74 GLY A N 1
ATOM 559 C CA . GLY A 1 74 ? 5.731 -4.366 19.763 1.00 88.06 74 GLY A CA 1
ATOM 560 C C . GLY A 1 74 ? 6.183 -5.833 19.690 1.00 88.06 74 GLY A C 1
ATOM 561 O O . GLY A 1 74 ? 6.938 -6.287 20.548 1.00 88.06 74 GLY A O 1
ATOM 562 N N . GLY A 1 75 ? 5.692 -6.603 18.713 1.00 89.31 75 GLY A N 1
ATOM 563 C CA . GLY A 1 75 ? 6.149 -7.961 18.429 1.00 89.31 75 GLY A CA 1
ATOM 564 C C . GLY A 1 75 ? 7.320 -8.000 17.443 1.00 89.31 75 GLY A C 1
ATOM 565 O O . GLY A 1 75 ? 7.699 -6.971 16.890 1.00 89.31 75 GLY A O 1
ATOM 566 N N . PRO A 1 76 ? 7.888 -9.193 17.185 1.00 92.00 76 PRO A N 1
ATOM 567 C CA . PRO A 1 76 ? 8.864 -9.352 16.114 1.00 92.00 76 PRO A CA 1
ATOM 568 C C . PRO A 1 76 ? 8.219 -9.071 14.748 1.00 92.00 76 PRO A C 1
ATOM 570 O O . PRO A 1 76 ? 7.028 -9.326 14.551 1.00 92.00 76 PRO A O 1
ATOM 573 N N . GLY A 1 77 ? 9.022 -8.583 13.801 1.00 90.00 77 GLY A N 1
ATOM 574 C CA . GLY A 1 77 ? 8.598 -8.455 12.410 1.00 90.00 77 GLY A CA 1
ATOM 575 C C . GLY A 1 77 ? 8.294 -9.817 11.781 1.00 90.00 77 GLY A C 1
ATOM 576 O O . GLY A 1 77 ? 8.928 -10.821 12.108 1.00 90.00 77 GLY A O 1
ATOM 577 N N . VAL A 1 78 ? 7.325 -9.844 10.868 1.00 94.75 78 VAL A N 1
ATOM 578 C CA . V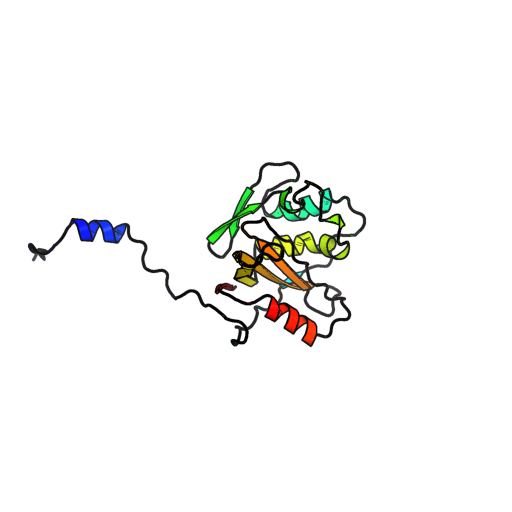AL A 1 78 ? 6.914 -11.041 10.122 1.00 94.75 78 VAL A CA 1
ATOM 579 C C . VAL A 1 78 ? 7.304 -10.887 8.657 1.00 94.75 78 VAL A C 1
ATOM 581 O O . VAL A 1 78 ? 7.121 -9.817 8.082 1.00 94.75 78 VAL A O 1
ATOM 584 N N . ILE A 1 79 ? 7.825 -11.951 8.045 1.00 94.62 79 ILE A N 1
ATOM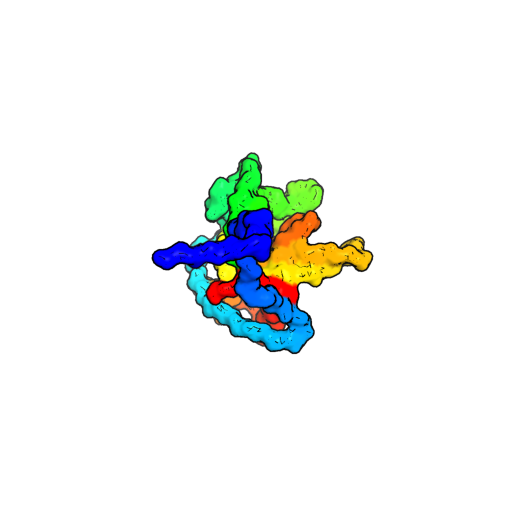 585 C CA . ILE A 1 79 ? 8.096 -11.984 6.604 1.00 94.62 79 ILE A CA 1
ATOM 586 C C . ILE A 1 79 ? 6.805 -12.359 5.872 1.00 94.62 79 ILE A C 1
ATOM 588 O O . ILE A 1 79 ? 6.189 -13.386 6.160 1.00 94.62 79 ILE A O 1
ATOM 592 N N . PHE A 1 80 ? 6.398 -11.518 4.930 1.00 94.81 80 PHE A N 1
ATOM 593 C CA . PHE A 1 80 ? 5.274 -11.731 4.032 1.00 94.81 80 PHE A CA 1
ATOM 594 C C . PHE A 1 80 ? 5.774 -11.726 2.587 1.00 94.81 80 PHE A C 1
ATOM 596 O O . PHE A 1 80 ? 6.319 -10.721 2.138 1.00 94.81 80 PHE A O 1
ATOM 603 N N . THR A 1 81 ? 5.556 -12.819 1.859 1.00 95.69 81 THR A N 1
ATOM 604 C CA . THR A 1 81 ? 5.835 -12.891 0.419 1.00 95.69 81 THR A CA 1
ATOM 605 C C . THR A 1 81 ? 4.633 -12.371 -0.366 1.00 95.69 81 THR A C 1
ATOM 607 O O . THR A 1 81 ? 3.505 -12.843 -0.181 1.00 95.69 81 THR A O 1
ATOM 610 N N . ASP A 1 82 ? 4.857 -11.386 -1.230 1.00 94.94 82 ASP A N 1
ATOM 611 C CA . ASP A 1 82 ? 3.808 -10.748 -2.017 1.00 94.94 82 ASP A CA 1
ATOM 612 C C . ASP A 1 82 ? 3.378 -11.566 -3.254 1.00 94.94 82 ASP A C 1
ATOM 614 O O . ASP A 1 82 ? 3.844 -12.677 -3.513 1.00 94.94 82 ASP A O 1
ATOM 618 N N . LYS A 1 83 ? 2.449 -11.012 -4.045 1.00 95.38 83 LYS A N 1
ATOM 619 C CA . LYS A 1 83 ? 1.955 -11.652 -5.277 1.00 95.38 83 LYS A CA 1
ATOM 620 C C . LYS A 1 83 ? 2.948 -11.637 -6.446 1.00 95.38 83 LYS A C 1
ATOM 622 O O . LYS A 1 83 ? 2.732 -12.379 -7.400 1.00 95.38 83 LYS A O 1
ATOM 627 N N . ALA A 1 84 ? 3.998 -10.822 -6.379 1.00 92.75 84 ALA A N 1
ATOM 628 C CA . ALA A 1 84 ? 5.119 -10.841 -7.314 1.00 92.75 84 ALA A CA 1
ATOM 629 C C . ALA A 1 84 ? 6.235 -11.814 -6.871 1.00 92.75 84 ALA A C 1
ATOM 631 O O . ALA A 1 84 ? 7.177 -12.029 -7.627 1.00 92.75 84 ALA A O 1
ATOM 632 N N . GLY A 1 85 ? 6.110 -12.440 -5.692 1.00 92.19 85 GLY A N 1
ATOM 633 C CA . GLY A 1 85 ? 7.097 -13.366 -5.135 1.00 92.19 85 GLY A CA 1
ATOM 634 C C . GLY A 1 85 ? 8.197 -12.687 -4.316 1.00 92.19 85 GLY A C 1
ATOM 635 O O . GLY A 1 85 ? 9.190 -13.333 -3.996 1.00 92.19 85 GLY A O 1
ATOM 636 N N . GLU A 1 86 ? 8.036 -11.408 -3.975 1.00 90.25 86 GLU A N 1
ATOM 637 C CA . GLU A 1 86 ? 9.018 -10.635 -3.221 1.00 90.25 86 GLU A CA 1
ATOM 638 C C . GLU A 1 86 ? 8.698 -10.619 -1.726 1.00 90.25 86 GLU A C 1
ATOM 640 O O . GLU A 1 86 ? 7.549 -10.435 -1.315 1.00 90.25 86 GLU A O 1
ATOM 645 N N . ASP A 1 87 ? 9.733 -10.711 -0.895 1.00 91.69 87 ASP A N 1
ATOM 646 C CA . ASP A 1 87 ? 9.573 -10.668 0.554 1.00 91.69 87 ASP A CA 1
ATOM 647 C C . ASP A 1 87 ? 9.460 -9.228 1.083 1.00 91.69 87 ASP A C 1
ATOM 649 O O . ASP A 1 87 ? 10.147 -8.284 0.660 1.00 91.69 87 ASP A O 1
ATOM 653 N N . LEU A 1 88 ? 8.566 -9.062 2.053 1.00 89.56 88 LEU A N 1
ATOM 654 C CA . LEU A 1 88 ? 8.333 -7.848 2.819 1.00 89.56 88 LEU A CA 1
ATOM 655 C C . LEU A 1 88 ? 8.412 -8.152 4.310 1.00 89.56 88 LEU A C 1
ATOM 657 O O . LEU A 1 88 ? 7.763 -9.070 4.802 1.00 89.56 88 LEU A O 1
ATOM 661 N N . VAL A 1 89 ? 9.138 -7.319 5.052 1.00 89.69 89 VAL A N 1
ATOM 662 C CA . VAL A 1 89 ? 9.094 -7.342 6.517 1.00 89.69 89 VAL A CA 1
ATOM 663 C C . VAL A 1 89 ? 7.940 -6.461 6.990 1.00 89.69 89 VAL A C 1
ATOM 665 O O . VAL A 1 89 ? 7.895 -5.266 6.693 1.00 89.69 89 VAL A O 1
ATOM 668 N N . ILE A 1 90 ? 7.010 -7.056 7.730 1.00 90.88 90 ILE A N 1
ATOM 669 C CA . ILE A 1 90 ? 5.831 -6.408 8.299 1.00 90.88 90 ILE A CA 1
ATOM 670 C C . ILE A 1 90 ? 6.008 -6.286 9.816 1.00 90.88 90 ILE A C 1
ATOM 672 O O . ILE A 1 90 ? 6.024 -7.291 10.528 1.00 90.88 90 ILE A O 1
ATOM 676 N N . SER A 1 91 ? 6.122 -5.056 10.318 1.00 90.31 91 SER A N 1
ATOM 677 C CA . SER A 1 91 ? 6.204 -4.732 11.751 1.00 90.31 91 SER A CA 1
ATOM 678 C C . SER A 1 91 ? 5.528 -3.390 12.057 1.00 90.31 91 SER A C 1
ATOM 680 O O . SER A 1 91 ? 5.104 -2.665 11.153 1.00 90.31 91 SER A O 1
ATOM 682 N N . ASP A 1 92 ? 5.413 -3.032 13.336 1.00 87.75 92 ASP A N 1
ATOM 683 C CA . ASP A 1 92 ? 4.914 -1.717 13.750 1.00 87.75 92 ASP A CA 1
ATOM 684 C C . ASP A 1 92 ? 5.886 -0.572 13.434 1.00 87.75 92 ASP A C 1
ATOM 686 O O . ASP A 1 92 ? 5.439 0.573 13.361 1.00 87.75 92 ASP A O 1
ATOM 690 N N . ASP A 1 93 ? 7.162 -0.864 13.150 1.00 84.75 93 ASP A N 1
ATOM 691 C CA . ASP A 1 93 ? 8.124 0.110 12.604 1.00 84.75 93 ASP A CA 1
ATOM 692 C C . ASP A 1 93 ? 7.649 0.714 11.300 1.00 84.75 93 ASP A C 1
ATOM 694 O O . ASP A 1 93 ? 8.065 1.817 10.933 1.00 84.75 93 ASP A O 1
ATOM 698 N N . LEU A 1 94 ? 6.719 0.030 10.623 1.00 83.12 94 LEU A N 1
ATOM 699 C CA . LEU A 1 94 ? 6.038 0.644 9.521 1.00 83.12 94 LEU A CA 1
ATOM 700 C C . LEU A 1 94 ? 5.450 1.995 10.023 1.00 83.12 94 LEU A C 1
ATOM 702 O O . LEU A 1 94 ? 5.800 3.097 9.594 1.00 83.12 94 LEU A O 1
ATOM 706 N N . PHE A 1 95 ? 4.665 2.008 11.078 1.00 83.56 95 PHE A N 1
ATOM 707 C CA . PHE A 1 95 ? 3.981 3.222 11.522 1.00 83.56 95 PHE A CA 1
ATOM 708 C C . PHE A 1 95 ? 4.862 4.236 12.264 1.00 83.56 95 PHE A C 1
ATOM 710 O O . PHE A 1 95 ? 4.318 5.181 12.835 1.00 83.56 95 PHE A O 1
ATOM 717 N N . ARG A 1 96 ? 6.192 4.110 12.195 1.00 81.31 96 ARG A N 1
ATOM 718 C CA . ARG A 1 96 ? 7.170 5.008 12.814 1.00 81.31 96 ARG A CA 1
ATOM 719 C C . ARG A 1 96 ? 7.890 5.892 11.789 1.00 81.31 96 ARG A C 1
ATOM 721 O O . ARG A 1 96 ? 7.971 5.594 10.593 1.00 81.31 96 ARG A O 1
ATOM 728 N N . GLU A 1 97 ? 8.366 7.034 12.267 1.00 76.62 97 GLU A N 1
ATOM 729 C CA . GLU A 1 97 ? 9.339 7.889 11.580 1.00 76.62 97 GLU A CA 1
ATOM 730 C C . GLU A 1 97 ? 10.766 7.494 11.965 1.00 76.62 97 GLU A C 1
ATOM 732 O O . GLU A 1 97 ? 10.963 6.733 12.909 1.00 76.62 97 GLU A O 1
ATOM 737 N N . ALA A 1 98 ? 11.770 8.065 11.290 1.00 71.00 98 ALA A N 1
ATOM 738 C CA . ALA A 1 98 ? 13.179 7.820 11.615 1.00 71.00 98 ALA A CA 1
ATOM 739 C C . ALA A 1 98 ? 13.520 8.115 13.094 1.00 71.00 98 ALA A C 1
ATOM 741 O O . ALA A 1 98 ? 14.366 7.447 13.674 1.00 71.00 98 ALA A O 1
ATOM 742 N N . GLY A 1 99 ? 12.826 9.075 13.720 1.00 71.56 99 GLY A N 1
ATOM 743 C CA . GLY A 1 99 ? 12.953 9.391 15.150 1.00 71.56 99 GLY A CA 1
ATOM 744 C C . GLY A 1 99 ? 12.123 8.507 16.095 1.00 71.56 99 GLY A C 1
ATOM 745 O O . GLY A 1 99 ? 12.009 8.830 17.272 1.00 71.56 99 GLY A O 1
ATOM 746 N N . GLY A 1 100 ? 11.476 7.445 15.601 1.00 76.00 100 GLY A N 1
ATOM 747 C CA . GLY A 1 100 ? 10.680 6.494 16.392 1.00 76.00 100 GLY A CA 1
ATOM 748 C C . GLY A 1 100 ? 9.246 6.933 16.721 1.00 76.00 100 GLY A C 1
ATOM 749 O O . GLY A 1 100 ? 8.439 6.110 17.166 1.00 76.00 100 GLY A O 1
ATOM 750 N N . ALA A 1 101 ? 8.906 8.202 16.470 1.00 81.44 101 ALA A N 1
ATOM 751 C CA . ALA A 1 101 ? 7.562 8.742 16.656 1.00 81.44 101 ALA A CA 1
ATOM 752 C C . ALA A 1 101 ? 6.549 8.073 15.715 1.00 81.44 101 ALA A C 1
ATOM 754 O O . ALA A 1 101 ? 6.856 7.803 14.553 1.00 81.44 101 AL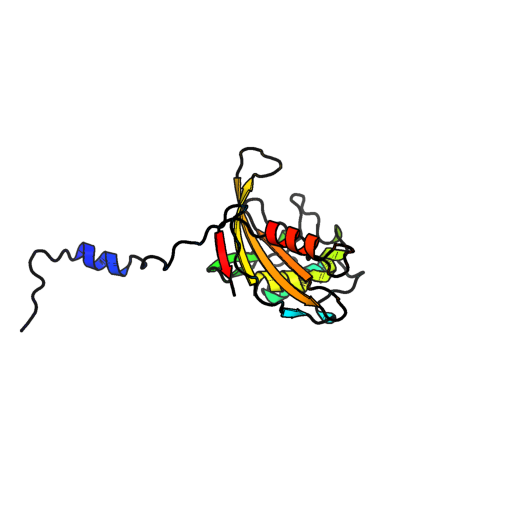A A O 1
ATOM 755 N N . LEU A 1 102 ? 5.327 7.837 16.200 1.00 81.06 102 LEU A N 1
ATOM 756 C CA . LEU A 1 102 ? 4.257 7.287 15.372 1.00 81.06 102 LEU A CA 1
ATOM 757 C C . LEU A 1 102 ? 3.775 8.325 14.351 1.00 81.06 102 LEU A C 1
ATOM 759 O O . LEU A 1 102 ? 3.466 9.467 14.693 1.00 81.06 102 LEU A O 1
ATOM 763 N N . LYS A 1 103 ? 3.670 7.914 13.085 1.00 77.38 103 LYS A N 1
ATOM 764 C CA . LYS A 1 103 ? 3.171 8.757 11.985 1.00 77.38 103 LYS A CA 1
ATOM 765 C C . LYS A 1 103 ? 1.705 8.516 11.643 1.00 77.38 103 LYS A C 1
ATOM 767 O O . LYS A 1 103 ? 1.127 9.283 10.876 1.00 77.38 103 LYS A O 1
ATOM 772 N N . ILE A 1 104 ? 1.090 7.475 12.209 1.00 77.50 104 ILE A N 1
ATOM 773 C CA . ILE A 1 104 ? -0.297 7.096 11.904 1.00 77.50 104 ILE A CA 1
ATOM 774 C C . ILE A 1 104 ? -1.306 8.184 12.308 1.00 77.50 104 ILE A C 1
ATOM 776 O O . ILE A 1 104 ? -2.258 8.442 11.572 1.00 77.50 104 ILE A O 1
ATOM 780 N N . GLY A 1 105 ? -1.040 8.904 13.403 1.00 69.38 105 GLY A N 1
ATOM 781 C CA . GLY A 1 105 ? -1.857 10.026 13.867 1.00 69.38 105 GLY A CA 1
ATOM 782 C C . GLY A 1 105 ? -1.747 11.307 13.028 1.00 69.38 105 GLY A C 1
ATOM 783 O O . GLY A 1 105 ? -2.609 12.176 13.141 1.00 69.38 105 GLY A O 1
ATOM 784 N N . LYS A 1 106 ? -0.747 11.441 12.137 1.00 69.19 106 LYS A N 1
ATOM 785 C CA . LYS A 1 106 ? -0.530 12.671 11.340 1.00 69.19 106 LYS A CA 1
ATOM 786 C C . LYS A 1 106 ? -1.590 12.904 10.261 1.00 69.19 106 LYS A C 1
ATOM 788 O O . LYS A 1 106 ? -1.661 13.988 9.689 1.00 69.19 106 LYS A O 1
ATOM 793 N N . SER A 1 107 ? -2.415 11.904 9.954 1.00 66.25 107 SER A N 1
ATOM 794 C CA . SER A 1 107 ? -3.516 12.049 9.005 1.00 66.25 107 SER A CA 1
ATOM 795 C C . SER A 1 107 ? -4.736 11.262 9.470 1.00 66.25 107 SER A C 1
ATOM 797 O O . SER A 1 107 ? -4.826 10.048 9.275 1.00 66.25 107 SER A O 1
ATOM 799 N N . ARG A 1 108 ? -5.700 11.992 10.047 1.00 64.44 108 ARG A N 1
ATOM 800 C CA . ARG A 1 108 ? -6.991 11.465 10.518 1.00 64.44 108 ARG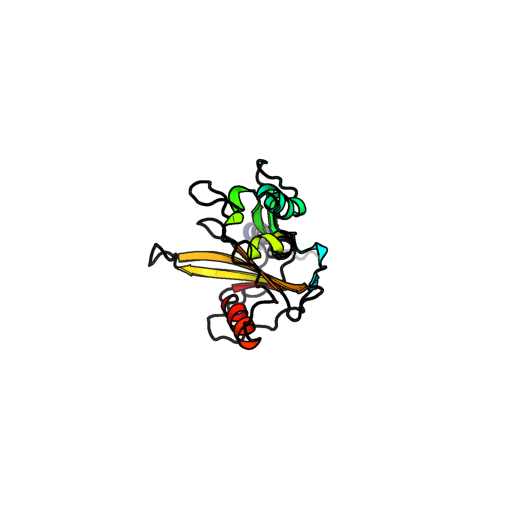 A CA 1
ATOM 801 C C . ARG A 1 108 ? -7.709 10.635 9.449 1.00 64.44 108 ARG A C 1
ATOM 803 O O . ARG A 1 108 ? -8.264 9.591 9.764 1.00 64.44 108 ARG A O 1
ATOM 810 N N . ASN A 1 109 ? -7.626 11.046 8.185 1.00 67.88 109 ASN A N 1
ATOM 811 C CA . ASN A 1 109 ? -8.308 10.343 7.100 1.00 67.88 109 ASN A CA 1
ATOM 812 C C . ASN A 1 109 ? -7.578 9.045 6.725 1.00 67.88 109 ASN A C 1
ATOM 814 O O . ASN A 1 109 ? -8.224 8.050 6.433 1.00 67.88 109 ASN A O 1
ATOM 818 N N . ARG A 1 110 ? -6.238 8.994 6.787 1.00 73.56 110 ARG A N 1
ATOM 819 C CA . ARG A 1 110 ? -5.467 7.795 6.395 1.00 73.56 110 ARG A CA 1
ATOM 820 C C . ARG A 1 110 ? -5.619 6.643 7.378 1.00 73.56 110 ARG A C 1
ATOM 822 O O . ARG A 1 110 ? -5.691 5.495 6.944 1.00 73.56 110 ARG A O 1
ATOM 829 N N . ARG A 1 111 ? -5.683 6.938 8.681 1.00 83.69 111 ARG A N 1
ATOM 830 C CA . ARG A 1 111 ? -5.844 5.903 9.714 1.00 83.69 111 ARG A CA 1
ATOM 831 C C . ARG A 1 111 ? -7.182 5.166 9.608 1.00 83.69 111 ARG A C 1
ATOM 833 O O . ARG A 1 111 ? -7.233 3.982 9.913 1.00 83.69 111 ARG A O 1
ATOM 840 N N . ALA A 1 112 ? -8.226 5.812 9.080 1.00 86.56 112 ALA A N 1
ATOM 841 C CA . ALA A 1 112 ? -9.521 5.174 8.844 1.00 86.56 112 ALA A CA 1
ATOM 842 C C . ALA A 1 112 ? -9.421 3.975 7.874 1.00 86.56 112 ALA A C 1
ATOM 844 O O . ALA A 1 112 ? -10.130 2.986 8.019 1.00 86.56 112 ALA A O 1
ATOM 845 N N . TYR A 1 113 ? -8.494 4.012 6.915 1.00 87.31 113 TYR A N 1
ATOM 846 C CA . TYR A 1 113 ? -8.410 3.029 5.830 1.00 87.31 113 TYR A CA 1
ATOM 847 C C . TYR A 1 113 ? -7.313 1.969 6.019 1.00 87.31 113 TYR A C 1
ATOM 849 O O . TYR A 1 113 ? -6.963 1.264 5.072 1.00 87.31 113 TYR A O 1
ATOM 857 N N . VAL A 1 114 ? -6.750 1.816 7.222 1.00 89.06 114 VAL A N 1
ATOM 858 C CA . VAL A 1 114 ? -5.626 0.888 7.481 1.00 89.06 114 VAL A CA 1
ATOM 859 C C . VAL A 1 114 ? -5.930 -0.569 7.125 1.00 89.06 114 VAL A C 1
ATOM 861 O O . VAL A 1 114 ? -5.051 -1.267 6.623 1.00 89.06 114 VAL A O 1
ATOM 864 N N . LYS A 1 115 ? -7.179 -1.020 7.290 1.00 92.38 115 LYS A N 1
ATOM 865 C CA . LYS A 1 115 ? -7.616 -2.357 6.856 1.00 92.38 115 LYS A CA 1
ATOM 866 C C . LYS A 1 115 ? -7.543 -2.513 5.335 1.00 92.38 115 LYS A C 1
ATOM 868 O O . LYS A 1 115 ? -7.067 -3.534 4.842 1.00 92.38 115 LYS A O 1
ATOM 873 N N . LEU A 1 116 ? -7.970 -1.495 4.583 1.00 91.12 116 LEU A N 1
ATOM 874 C CA . LEU A 1 116 ? -7.877 -1.492 3.119 1.00 91.12 116 LEU A CA 1
ATOM 875 C C . LEU A 1 116 ? -6.424 -1.420 2.644 1.00 91.12 116 LEU A C 1
ATOM 877 O O . LEU A 1 116 ? -6.077 -2.057 1.653 1.00 91.12 116 LEU A O 1
ATOM 881 N N . LEU A 1 117 ? -5.559 -0.713 3.376 1.00 89.62 117 LEU A N 1
ATOM 882 C CA . LEU A 1 117 ? -4.124 -0.688 3.096 1.00 89.62 117 LEU A CA 1
ATOM 883 C C . LEU A 1 117 ? -3.485 -2.073 3.287 1.00 89.62 117 LEU A C 1
ATOM 885 O O . LEU A 1 117 ? -2.741 -2.523 2.421 1.00 89.62 117 LEU A O 1
ATOM 889 N N . ALA A 1 118 ? -3.824 -2.786 4.365 1.00 92.56 118 ALA A N 1
ATOM 890 C CA . ALA A 1 118 ? -3.366 -4.161 4.572 1.00 92.56 118 ALA A CA 1
ATOM 891 C C . ALA A 1 118 ? -3.870 -5.102 3.461 1.00 92.56 118 ALA A C 1
ATOM 893 O O . ALA A 1 118 ? -3.108 -5.915 2.934 1.00 92.56 118 ALA A O 1
ATOM 894 N N . ARG A 1 119 ? -5.134 -4.949 3.040 1.00 93.62 119 ARG A N 1
ATOM 895 C CA . ARG A 1 119 ? -5.697 -5.679 1.889 1.00 93.62 119 ARG A CA 1
ATOM 896 C C . ARG A 1 119 ? -4.970 -5.359 0.583 1.00 93.62 119 ARG A C 1
ATOM 898 O O . ARG A 1 119 ? -4.800 -6.266 -0.221 1.00 93.62 119 ARG A O 1
ATOM 905 N N . ALA A 1 120 ? -4.531 -4.120 0.368 1.00 92.44 120 ALA A N 1
ATOM 906 C CA . ALA A 1 120 ? -3.784 -3.730 -0.829 1.00 92.44 120 ALA A CA 1
ATOM 907 C C . ALA A 1 120 ? -2.413 -4.408 -0.916 1.00 92.44 120 ALA A C 1
ATOM 909 O O . ALA A 1 120 ? -1.994 -4.790 -2.000 1.00 92.44 120 ALA A O 1
ATOM 910 N N . VAL A 1 121 ? -1.740 -4.604 0.219 1.00 93.06 121 VAL A N 1
ATOM 911 C CA . VAL A 1 121 ? -0.469 -5.341 0.271 1.00 93.06 121 VAL A CA 1
ATOM 912 C C . VAL A 1 121 ? -0.694 -6.843 0.065 1.00 93.06 121 VAL A C 1
ATOM 914 O O . VAL A 1 121 ? 0.031 -7.478 -0.694 1.00 93.06 121 VAL A O 1
ATOM 917 N N . LYS A 1 122 ? -1.716 -7.421 0.711 1.00 94.88 122 LYS A N 1
ATOM 918 C CA . LYS A 1 122 ? -1.971 -8.872 0.670 1.00 94.88 122 LYS A CA 1
ATOM 919 C C . LYS A 1 122 ? -2.568 -9.349 -0.656 1.00 94.88 122 LYS A C 1
ATOM 921 O O . LYS A 1 122 ? -2.254 -10.430 -1.150 1.00 94.88 122 LYS A O 1
ATOM 926 N N . GLU A 1 123 ? -3.457 -8.541 -1.214 1.00 94.94 123 GLU A N 1
ATOM 927 C CA . GLU A 1 123 ? -4.208 -8.820 -2.432 1.00 94.94 123 GLU A CA 1
ATOM 928 C C . GLU A 1 123 ? -4.263 -7.554 -3.301 1.00 94.94 123 GLU A C 1
ATOM 930 O O . GLU A 1 123 ? -5.319 -6.928 -3.400 1.00 94.94 123 GLU A O 1
ATOM 935 N N . PRO A 1 124 ? -3.144 -7.124 -3.901 1.00 95.38 124 PRO A N 1
ATOM 936 C CA . PRO A 1 124 ? -3.135 -5.970 -4.793 1.00 95.38 124 PRO A CA 1
ATOM 937 C C . PRO A 1 124 ? -3.942 -6.238 -6.069 1.00 95.38 124 PRO A C 1
ATOM 939 O O . PRO A 1 124 ? -4.097 -7.381 -6.502 1.00 95.38 124 PRO A O 1
ATOM 942 N N . ASP A 1 125 ? -4.425 -5.170 -6.698 1.00 95.31 125 ASP A N 1
ATOM 943 C CA . ASP A 1 125 ? -4.822 -5.198 -8.107 1.00 95.31 125 ASP A CA 1
ATOM 944 C C . ASP A 1 125 ? -3.586 -5.139 -9.009 1.00 95.31 125 ASP A C 1
ATOM 946 O O . ASP A 1 125 ? -3.524 -5.858 -10.004 1.00 95.31 125 ASP A O 1
ATOM 950 N N . GLU A 1 126 ? -2.594 -4.323 -8.640 1.00 95.31 126 GLU A N 1
ATOM 951 C CA . GLU A 1 126 ? -1.314 -4.202 -9.342 1.00 95.31 126 GLU A CA 1
ATOM 952 C C . GLU A 1 126 ? -0.143 -4.021 -8.363 1.00 95.31 126 GLU A C 1
ATOM 954 O O . GLU A 1 126 ? -0.290 -3.372 -7.322 1.00 95.31 126 GLU A O 1
ATOM 959 N N . ILE A 1 127 ? 1.029 -4.552 -8.723 1.00 94.44 127 ILE A N 1
ATOM 960 C CA . ILE A 1 127 ? 2.316 -4.249 -8.079 1.00 94.44 127 ILE A CA 1
ATOM 961 C C . ILE A 1 127 ? 3.236 -3.630 -9.125 1.00 94.44 127 ILE A C 1
ATOM 963 O O . ILE A 1 127 ? 3.454 -4.208 -10.190 1.00 94.44 127 ILE A O 1
ATOM 967 N N . TRP A 1 128 ? 3.800 -2.473 -8.797 1.00 93.50 128 TRP A N 1
ATOM 968 C CA . TRP A 1 128 ? 4.716 -1.728 -9.652 1.00 93.50 128 TRP A CA 1
ATOM 969 C C . TRP A 1 128 ? 6.089 -1.598 -9.004 1.00 93.50 128 TRP A C 1
ATOM 971 O O . TRP A 1 128 ? 6.192 -1.318 -7.809 1.00 93.50 128 TRP A O 1
ATOM 981 N N . TRP A 1 129 ? 7.143 -1.756 -9.799 1.00 92.25 129 TRP A N 1
ATOM 982 C CA . TRP A 1 129 ? 8.515 -1.445 -9.413 1.00 92.25 129 TRP A CA 1
ATOM 983 C C . TRP A 1 129 ? 8.967 -0.168 -10.111 1.00 92.25 129 TRP A C 1
ATOM 985 O O . TRP A 1 129 ? 8.941 -0.068 -11.339 1.00 92.25 129 TRP A O 1
ATOM 995 N N . ILE A 1 130 ? 9.366 0.818 -9.318 1.00 89.69 130 ILE A N 1
ATOM 996 C CA . ILE A 1 130 ? 9.518 2.199 -9.767 1.00 89.69 130 ILE A CA 1
ATOM 997 C C . ILE A 1 130 ? 10.864 2.723 -9.295 1.00 89.69 130 ILE A C 1
ATOM 999 O O . ILE A 1 130 ? 11.136 2.760 -8.098 1.00 89.69 130 ILE A O 1
ATOM 1003 N N . TRP A 1 131 ? 11.706 3.145 -10.232 1.00 87.75 131 TRP A N 1
ATOM 1004 C CA . TRP A 1 131 ? 12.894 3.916 -9.892 1.00 87.75 131 TRP A CA 1
ATOM 1005 C C . TRP A 1 131 ? 12.490 5.364 -9.642 1.00 87.75 131 TRP A C 1
ATOM 1007 O O . TRP A 1 131 ? 11.982 6.034 -10.540 1.00 87.75 131 TRP A O 1
ATOM 1017 N N . GLU A 1 132 ? 12.732 5.850 -8.430 1.00 85.88 132 GLU A N 1
ATOM 1018 C CA . GLU A 1 132 ? 12.460 7.234 -8.046 1.00 85.88 132 GLU A CA 1
ATOM 1019 C C . GLU A 1 132 ? 13.709 7.877 -7.448 1.00 85.88 132 GLU A C 1
ATOM 1021 O O . GLU A 1 132 ? 14.492 7.237 -6.741 1.00 85.88 132 GLU A O 1
ATOM 1026 N N . GLN A 1 133 ? 13.899 9.165 -7.725 1.00 85.50 133 GLN A N 1
ATOM 1027 C CA . GLN A 1 133 ? 14.968 9.932 -7.105 1.00 85.50 133 GLN A CA 1
ATOM 1028 C C . GLN A 1 133 ? 14.584 10.286 -5.662 1.00 85.50 133 GLN A C 1
ATOM 1030 O O . GLN A 1 133 ? 13.469 10.734 -5.386 1.00 85.50 133 GLN A O 1
ATOM 1035 N N . VAL A 1 134 ? 15.516 10.102 -4.730 1.00 81.44 134 VAL A N 1
ATOM 1036 C CA . VAL A 1 134 ? 15.334 10.479 -3.326 1.00 81.44 134 VAL A CA 1
ATOM 1037 C C . VAL A 1 134 ? 15.253 12.004 -3.242 1.00 81.44 134 VAL A C 1
ATOM 1039 O O . VAL A 1 134 ? 16.215 12.692 -3.575 1.00 81.44 134 VAL A O 1
ATOM 1042 N N . LYS A 1 135 ? 14.113 12.533 -2.778 1.00 78.19 135 LYS A N 1
ATOM 1043 C CA . LYS A 1 135 ? 13.824 13.982 -2.768 1.00 78.19 135 LYS A CA 1
ATOM 1044 C C . LYS A 1 135 ? 14.905 14.812 -2.076 1.00 78.19 135 LYS A C 1
ATOM 1046 O O . LYS A 1 135 ? 15.334 15.824 -2.617 1.00 78.19 135 LYS A O 1
ATOM 1051 N N . ASP A 1 136 ? 15.378 14.341 -0.926 1.00 80.81 136 ASP A N 1
ATOM 1052 C CA . ASP A 1 136 ? 16.352 15.066 -0.102 1.00 80.81 136 ASP A CA 1
ATOM 1053 C C . ASP A 1 136 ? 17.810 14.798 -0.518 1.00 80.81 136 ASP A C 1
ATOM 1055 O O . ASP A 1 136 ? 18.742 15.332 0.079 1.00 80.81 136 ASP A O 1
ATOM 1059 N N . ARG A 1 137 ? 18.030 13.950 -1.536 1.00 81.94 137 ARG A N 1
ATOM 1060 C CA . ARG A 1 137 ? 19.355 13.609 -2.076 1.00 81.94 137 ARG A CA 1
ATOM 1061 C C . ARG A 1 137 ? 19.317 13.518 -3.608 1.00 81.94 137 ARG A C 1
ATOM 1063 O O . ARG A 1 137 ? 19.311 12.408 -4.154 1.00 81.94 137 ARG A O 1
ATOM 1070 N N . PRO A 1 138 ? 19.324 14.663 -4.316 1.00 86.38 138 PRO A N 1
ATOM 1071 C CA . PRO A 1 138 ? 19.387 14.694 -5.775 1.00 86.38 138 PRO A CA 1
ATOM 1072 C C . PRO A 1 138 ? 20.534 13.831 -6.319 1.00 86.38 138 PRO A C 1
ATOM 1074 O O . PRO A 1 138 ? 21.609 13.756 -5.730 1.00 86.38 138 PRO A O 1
ATOM 1077 N N . GLY A 1 139 ? 20.293 13.138 -7.430 1.00 86.94 139 GLY A N 1
ATOM 1078 C CA . GLY A 1 139 ? 21.222 12.158 -8.008 1.00 86.94 139 GLY A CA 1
ATOM 1079 C C . GLY A 1 139 ? 21.155 10.758 -7.382 1.00 86.94 139 GLY A C 1
ATOM 1080 O O . GLY A 1 139 ? 21.623 9.807 -8.000 1.00 86.94 139 GLY A O 1
ATOM 1081 N N . THR A 1 140 ? 20.519 10.594 -6.217 1.00 85.25 140 THR A N 1
ATOM 1082 C CA . THR A 1 140 ? 20.333 9.278 -5.582 1.00 85.25 140 THR A CA 1
ATOM 1083 C C . THR A 1 140 ? 19.019 8.652 -6.027 1.00 85.25 140 THR A C 1
ATOM 1085 O O . THR A 1 140 ? 17.965 9.257 -5.852 1.00 85.25 140 THR A O 1
ATOM 1088 N N . TRP A 1 141 ? 19.060 7.429 -6.552 1.00 86.12 141 TRP A N 1
ATOM 1089 C CA . TRP A 1 141 ? 17.874 6.684 -6.981 1.00 86.12 141 TRP A CA 1
ATOM 1090 C C . TRP A 1 141 ? 17.584 5.517 -6.040 1.00 86.12 141 TRP A C 1
ATOM 1092 O O . TRP A 1 141 ? 18.504 4.866 -5.551 1.00 86.12 141 TRP A O 1
ATOM 1102 N N . THR A 1 142 ? 16.306 5.247 -5.799 1.00 85.38 142 THR A N 1
ATOM 1103 C CA . THR A 1 142 ? 15.835 4.101 -5.017 1.00 85.38 142 THR A CA 1
ATOM 1104 C C . THR A 1 142 ? 14.767 3.347 -5.797 1.00 85.38 142 THR A C 1
ATOM 1106 O O . THR A 1 142 ? 13.975 3.952 -6.525 1.00 85.38 142 THR A O 1
ATOM 1109 N N . LEU A 1 143 ? 14.754 2.024 -5.650 1.00 87.12 143 LEU A N 1
ATOM 1110 C CA . LEU A 1 143 ? 13.689 1.189 -6.184 1.00 87.12 143 LEU A CA 1
ATOM 1111 C C . LEU A 1 143 ? 12.544 1.149 -5.169 1.00 87.12 143 LEU A C 1
ATOM 1113 O O . LEU A 1 143 ? 12.726 0.734 -4.023 1.00 87.12 143 LEU A O 1
ATOM 1117 N N . ARG A 1 144 ? 11.361 1.574 -5.603 1.00 87.75 144 ARG A N 1
ATOM 1118 C CA . ARG A 1 144 ? 10.110 1.518 -4.851 1.00 87.75 144 ARG A CA 1
ATOM 1119 C C . ARG A 1 144 ? 9.246 0.379 -5.366 1.00 87.75 144 ARG A C 1
ATOM 1121 O O . ARG A 1 144 ? 9.074 0.220 -6.570 1.00 87.75 144 ARG A O 1
ATOM 1128 N N . ARG A 1 145 ? 8.647 -0.365 -4.445 1.00 90.94 145 ARG A N 1
ATOM 1129 C CA . ARG A 1 145 ? 7.562 -1.312 -4.702 1.00 90.94 145 ARG A CA 1
ATOM 1130 C C . ARG A 1 145 ? 6.253 -0.650 -4.310 1.00 90.94 145 ARG A C 1
ATOM 1132 O O . ARG A 1 145 ? 6.095 -0.295 -3.143 1.00 90.94 145 ARG A O 1
ATOM 1139 N N . ARG A 1 146 ? 5.341 -0.472 -5.263 1.00 92.06 146 ARG A N 1
ATOM 1140 C CA . ARG A 1 146 ? 4.046 0.181 -5.065 1.00 92.06 146 ARG A CA 1
ATOM 1141 C C . ARG A 1 146 ? 2.910 -0.816 -5.269 1.00 92.06 146 ARG A C 1
ATOM 1143 O O . ARG A 1 146 ? 2.793 -1.406 -6.336 1.00 92.06 146 ARG A O 1
ATOM 1150 N N . TYR A 1 147 ? 2.067 -0.967 -4.256 1.00 93.25 147 TYR A N 1
ATOM 1151 C CA . TYR A 1 147 ? 0.921 -1.876 -4.244 1.00 93.25 147 TYR A CA 1
ATOM 1152 C C . TYR A 1 147 ? -0.338 -1.045 -4.396 1.00 93.25 147 TYR A C 1
ATOM 1154 O O . TYR A 1 147 ? -0.567 -0.140 -3.595 1.00 93.25 147 TYR A O 1
ATOM 1162 N N . ILE A 1 148 ? -1.136 -1.337 -5.416 1.00 92.25 148 ILE A N 1
ATOM 1163 C CA . ILE A 1 148 ? -2.336 -0.578 -5.764 1.00 92.25 148 ILE A CA 1
ATOM 1164 C C . ILE A 1 148 ? -3.545 -1.493 -5.629 1.00 92.25 148 ILE A C 1
ATOM 1166 O O . ILE A 1 148 ? -3.559 -2.584 -6.193 1.00 92.25 148 ILE A O 1
ATOM 1170 N N . ALA A 1 149 ? -4.579 -1.039 -4.921 1.00 92.38 149 ALA A N 1
ATOM 1171 C CA . ALA A 1 149 ? -5.879 -1.703 -4.889 1.00 92.38 149 ALA A CA 1
ATOM 1172 C C . ALA A 1 149 ? -7.028 -0.692 -4.903 1.00 92.38 149 ALA A C 1
ATOM 1174 O O . ALA A 1 149 ? -6.948 0.356 -4.257 1.00 92.38 149 ALA A O 1
ATOM 1175 N N . ARG A 1 150 ? -8.113 -1.024 -5.607 1.00 91.50 150 ARG A N 1
ATOM 1176 C CA . ARG A 1 150 ? -9.334 -0.215 -5.678 1.00 91.50 150 ARG A CA 1
ATOM 1177 C C . ARG A 1 150 ? -10.490 -0.889 -4.959 1.00 91.50 150 ARG A C 1
ATOM 1179 O O . ARG A 1 150 ? -10.697 -2.097 -5.094 1.00 91.50 150 ARG A O 1
ATOM 1186 N N . PHE A 1 151 ? -11.274 -0.088 -4.244 1.00 90.00 151 PHE A N 1
ATOM 1187 C CA . PHE A 1 151 ? -12.388 -0.574 -3.442 1.00 90.00 151 PHE A CA 1
ATOM 1188 C C . PHE A 1 151 ? -13.675 0.210 -3.684 1.00 90.00 151 PHE A C 1
ATOM 1190 O O . PHE A 1 151 ? -13.695 1.421 -3.520 1.00 90.00 151 PHE A O 1
ATOM 1197 N N . GLU A 1 152 ? -14.764 -0.473 -4.008 1.00 90.38 152 GLU A N 1
ATOM 1198 C CA . GLU A 1 152 ? -16.120 0.070 -3.910 1.00 90.38 152 GLU A CA 1
ATOM 1199 C C . GLU A 1 152 ? -16.533 0.070 -2.439 1.00 90.38 152 GLU A C 1
ATOM 1201 O O . GLU A 1 152 ? -16.819 -0.981 -1.870 1.00 90.38 152 GLU A O 1
ATOM 1206 N N . ILE A 1 153 ? -16.491 1.244 -1.809 1.00 85.94 153 ILE A N 1
ATOM 1207 C CA . ILE A 1 153 ? -16.811 1.401 -0.389 1.00 85.94 153 ILE A CA 1
ATOM 1208 C C . ILE A 1 153 ? -18.312 1.654 -0.248 1.00 85.94 153 ILE A C 1
ATOM 1210 O O . ILE A 1 153 ? -18.872 2.531 -0.903 1.00 85.94 153 ILE A O 1
ATOM 1214 N N . GLU A 1 154 ? -18.971 0.895 0.617 1.00 83.75 154 GLU A N 1
ATOM 1215 C CA . GLU A 1 154 ? -20.385 1.098 0.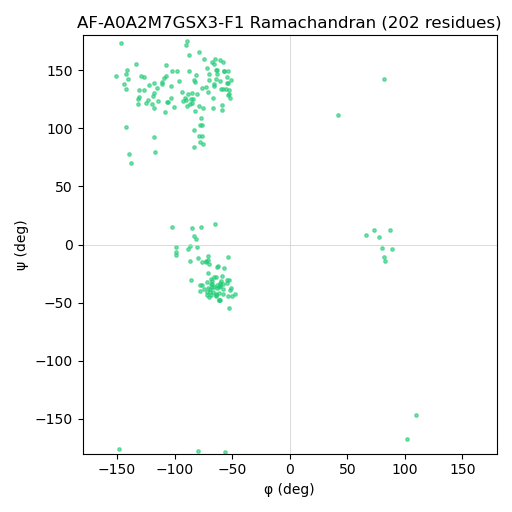924 1.00 83.75 154 GLU A CA 1
ATOM 1216 C C . GLU A 1 154 ? -20.663 2.537 1.405 1.00 83.75 154 GLU A C 1
ATOM 1218 O O . GLU A 1 154 ? -19.936 3.084 2.234 1.00 83.75 154 GLU A O 1
ATOM 1223 N N . GLY A 1 155 ? -21.711 3.171 0.869 1.00 75.94 155 GLY A N 1
ATOM 1224 C CA . GLY A 1 155 ? -22.051 4.568 1.180 1.00 75.94 155 GLY A CA 1
ATOM 1225 C C . GLY A 1 155 ? -21.185 5.615 0.462 1.00 75.94 155 GLY A C 1
ATOM 1226 O O . GLY A 1 155 ? -21.323 6.812 0.717 1.00 75.94 155 GLY A O 1
ATOM 1227 N N . SER A 1 156 ? -20.313 5.186 -0.451 1.00 75.25 156 SER A N 1
ATOM 1228 C CA . SER A 1 156 ? -19.448 6.054 -1.242 1.00 75.25 156 SER A CA 1
ATOM 1229 C C . SER A 1 156 ? -19.882 6.150 -2.707 1.00 75.25 156 SER A C 1
ATOM 1231 O O . SER A 1 156 ? -20.311 5.171 -3.306 1.00 75.25 156 SER A O 1
ATOM 1233 N N . GLN A 1 157 ? -19.702 7.332 -3.304 1.00 69.12 157 GLN A N 1
ATOM 1234 C CA . GLN A 1 157 ? -19.996 7.601 -4.719 1.00 69.12 157 GLN A CA 1
ATOM 1235 C C . GLN A 1 157 ? -18.833 7.262 -5.666 1.00 69.12 157 GLN A C 1
ATOM 1237 O O . GLN A 1 157 ? -19.024 7.203 -6.878 1.00 69.12 157 GLN A O 1
ATOM 1242 N N . ALA A 1 158 ? -17.626 7.053 -5.135 1.00 70.75 158 ALA A N 1
ATOM 1243 C CA . ALA A 1 158 ? -16.443 6.707 -5.918 1.00 70.75 158 ALA A CA 1
ATOM 1244 C C . ALA A 1 158 ? -15.667 5.541 -5.278 1.00 70.75 158 ALA A C 1
ATOM 1246 O O . ALA A 1 158 ? -15.750 5.329 -4.060 1.00 70.75 158 ALA A O 1
ATOM 1247 N N . PRO A 1 159 ? -14.888 4.777 -6.061 1.00 75.94 159 PRO A N 1
ATOM 1248 C CA . PRO A 1 159 ? -13.980 3.796 -5.498 1.00 75.94 159 PRO A CA 1
ATOM 1249 C C . PRO A 1 159 ? -12.858 4.458 -4.686 1.00 75.94 159 PRO A C 1
ATOM 1251 O O . PRO A 1 159 ? -12.240 5.429 -5.120 1.00 75.94 159 PRO A O 1
ATOM 1254 N N . GLY A 1 160 ? -12.553 3.900 -3.518 1.00 79.31 160 GLY A N 1
ATOM 1255 C CA . GLY A 1 160 ? -11.336 4.204 -2.777 1.00 79.31 160 GLY A CA 1
ATOM 1256 C C . GLY A 1 160 ? -10.126 3.586 -3.469 1.00 79.31 160 GLY A C 1
ATOM 1257 O O . GLY A 1 160 ? -10.234 2.558 -4.138 1.00 79.31 160 GLY A O 1
ATOM 1258 N N . LEU A 1 161 ? -8.959 4.194 -3.292 1.00 82.69 161 LEU A N 1
ATOM 1259 C CA . LEU A 1 161 ? -7.691 3.694 -3.820 1.00 82.69 161 LEU A CA 1
ATOM 1260 C C . LEU A 1 161 ? -6.710 3.565 -2.660 1.00 82.69 161 LEU A C 1
ATOM 1262 O O . LEU A 1 161 ? -6.425 4.555 -2.006 1.00 82.69 161 LEU A O 1
ATOM 1266 N N . ALA A 1 162 ? -6.181 2.375 -2.411 1.00 83.94 162 ALA A N 1
ATOM 1267 C CA . ALA A 1 162 ? -5.141 2.140 -1.418 1.00 83.94 162 ALA A CA 1
ATOM 1268 C C . ALA A 1 162 ? -3.789 1.976 -2.116 1.00 83.94 162 ALA A C 1
ATOM 1270 O O . ALA A 1 162 ? -3.662 1.140 -3.014 1.00 83.94 162 ALA A O 1
ATOM 1271 N N . VAL A 1 163 ? -2.799 2.769 -1.693 1.00 82.69 163 VAL A N 1
ATOM 1272 C CA . VAL A 1 163 ? -1.425 2.704 -2.199 1.00 82.69 163 VAL A CA 1
ATOM 1273 C C . VAL A 1 163 ? -0.457 2.471 -1.039 1.00 82.69 163 VAL A C 1
ATOM 1275 O O . VAL A 1 163 ? -0.432 3.214 -0.058 1.00 82.69 163 VAL A O 1
ATOM 1278 N N . PHE A 1 164 ? 0.342 1.413 -1.129 1.00 82.94 164 PHE A N 1
ATOM 1279 C CA . PHE A 1 164 ? 1.439 1.147 -0.196 1.00 82.94 164 PHE A CA 1
ATOM 1280 C C . PHE A 1 164 ? 2.759 1.217 -0.953 1.00 82.94 164 PHE A C 1
ATOM 1282 O O . PHE A 1 164 ? 2.857 0.643 -2.034 1.00 82.94 164 PHE A O 1
ATOM 1289 N N . GLU A 1 165 ? 3.766 1.890 -0.397 1.00 82.69 165 GLU A N 1
ATOM 1290 C CA . GLU A 1 165 ? 5.099 1.963 -0.994 1.00 82.69 165 GLU A CA 1
ATOM 1291 C C . GLU A 1 165 ? 6.165 1.441 -0.046 1.00 82.69 165 GLU A C 1
ATOM 1293 O O . GLU A 1 165 ? 6.200 1.800 1.130 1.00 82.69 165 GLU A O 1
ATOM 1298 N N . HIS A 1 166 ? 7.089 0.656 -0.583 1.00 79.56 166 HIS A N 1
ATOM 1299 C CA . HIS A 1 166 ? 8.245 0.140 0.136 1.00 79.56 166 HIS A CA 1
ATOM 1300 C C . HIS A 1 166 ? 9.528 0.367 -0.671 1.00 79.56 166 HIS A C 1
ATOM 1302 O O . HIS A 1 166 ? 9.561 0.041 -1.855 1.00 79.56 166 HIS A O 1
ATOM 1308 N N . GLY A 1 167 ? 10.589 0.877 -0.044 1.00 74.12 167 GLY A N 1
ATOM 1309 C CA . GLY A 1 167 ? 11.904 1.078 -0.659 1.00 74.12 167 GLY A CA 1
ATOM 1310 C C . GLY A 1 167 ? 13.061 0.928 0.335 1.00 74.12 167 GLY A C 1
ATOM 1311 O O . GLY A 1 167 ? 12.864 0.587 1.501 1.00 74.12 167 GLY A O 1
ATOM 1312 N N . GLN A 1 168 ? 14.288 1.181 -0.129 1.00 63.94 168 GLN A N 1
ATOM 1313 C CA . GLN A 1 168 ? 15.507 1.005 0.683 1.00 63.94 168 GLN A CA 1
ATOM 1314 C C . GLN A 1 168 ? 15.620 1.955 1.885 1.00 63.94 168 GLN A C 1
ATOM 1316 O O . GLN A 1 168 ? 16.246 1.625 2.884 1.00 63.94 168 GLN A O 1
ATOM 1321 N N . ASP A 1 169 ? 15.018 3.135 1.805 1.00 61.16 169 ASP A N 1
ATOM 1322 C CA . ASP A 1 169 ? 14.927 4.133 2.876 1.00 61.16 169 ASP A CA 1
ATOM 1323 C C . ASP A 1 169 ? 13.751 3.869 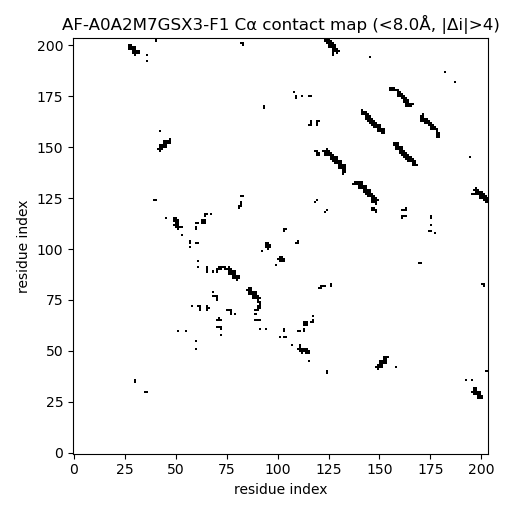3.836 1.00 61.16 169 ASP A C 1
ATOM 1325 O O . ASP A 1 169 ? 13.372 4.732 4.627 1.00 61.16 169 ASP A O 1
ATOM 1329 N N . GLY A 1 170 ? 13.171 2.669 3.767 1.00 61.31 170 GLY A N 1
ATOM 1330 C CA . GLY A 1 170 ? 11.989 2.261 4.506 1.00 61.31 170 GLY A CA 1
ATOM 1331 C C . GLY A 1 170 ? 10.736 2.294 3.638 1.00 61.31 170 GLY A C 1
ATOM 1332 O O . GLY A 1 170 ? 10.769 2.400 2.413 1.00 61.31 170 GLY A O 1
ATOM 1333 N N . TRP A 1 171 ? 9.587 2.185 4.285 1.00 64.56 171 TRP A N 1
ATOM 1334 C CA . TRP A 1 171 ? 8.299 2.238 3.605 1.00 64.56 171 TRP A CA 1
ATOM 1335 C C . TRP A 1 171 ? 7.645 3.618 3.791 1.00 64.56 171 TRP A C 1
ATOM 1337 O O . TRP A 1 171 ? 7.769 4.289 4.828 1.00 64.56 171 TRP A O 1
ATOM 1347 N N . THR A 1 172 ? 6.868 4.006 2.792 1.00 58.34 172 THR A N 1
ATOM 1348 C CA . THR A 1 172 ? 6.010 5.182 2.824 1.00 58.34 172 THR A CA 1
ATOM 1349 C C . THR A 1 172 ? 4.565 4.728 2.664 1.00 58.34 172 THR A C 1
ATOM 1351 O O . THR A 1 172 ? 4.161 4.175 1.646 1.00 58.34 172 THR A O 1
ATOM 1354 N N . GLY A 1 173 ? 3.743 4.977 3.682 1.00 53.53 173 GLY A N 1
ATOM 1355 C CA . GLY A 1 173 ? 2.299 4.799 3.573 1.00 53.53 173 GLY A CA 1
ATOM 1356 C C . GLY A 1 173 ? 1.701 5.945 2.775 1.00 53.53 173 GLY A C 1
ATOM 1357 O O . GLY A 1 173 ? 1.297 6.957 3.356 1.00 53.53 173 GLY A O 1
ATOM 1358 N N . VAL A 1 174 ? 1.666 5.826 1.449 1.00 51.59 174 VAL A N 1
ATOM 1359 C CA . VAL A 1 174 ? 1.027 6.824 0.591 1.00 51.59 174 VAL A CA 1
ATOM 1360 C C . VAL A 1 174 ? -0.469 6.545 0.540 1.00 51.59 174 VAL A C 1
ATOM 1362 O O . VAL A 1 174 ? -0.976 5.930 -0.369 1.00 51.59 174 VAL A O 1
ATOM 1365 N N . THR A 1 175 ? -1.170 7.061 1.546 1.00 52.94 175 THR A N 1
ATOM 1366 C CA . THR A 1 175 ? -2.573 7.515 1.488 1.00 52.94 175 THR A CA 1
ATOM 1367 C C . THR A 1 175 ? -3.568 6.640 0.717 1.00 52.94 175 THR A C 1
ATOM 1369 O O . THR A 1 175 ? -3.627 6.663 -0.508 1.00 52.94 175 THR A O 1
ATOM 1372 N N . ALA A 1 176 ? -4.496 6.024 1.452 1.00 54.94 176 ALA A N 1
ATOM 1373 C CA . ALA A 1 176 ? -5.786 5.671 0.882 1.00 54.94 176 ALA A CA 1
ATOM 1374 C C . ALA A 1 176 ? -6.486 6.947 0.373 1.00 54.94 176 ALA A C 1
ATOM 1376 O O . ALA A 1 176 ? -6.753 7.867 1.149 1.00 54.94 176 ALA A O 1
ATOM 1377 N N . PHE A 1 177 ? -6.709 7.043 -0.934 1.00 61.41 177 PHE A N 1
ATOM 1378 C CA . PHE A 1 177 ? -7.545 8.062 -1.543 1.00 61.41 177 PHE A CA 1
ATOM 1379 C C . PHE A 1 177 ? -8.962 7.954 -0.986 1.00 61.41 177 PHE A C 1
ATOM 1381 O O . PHE A 1 177 ? -9.536 6.866 -0.917 1.00 61.41 177 PHE A O 1
ATOM 1388 N N . GLU A 1 178 ? -9.504 9.106 -0.616 1.00 61.00 178 GLU A N 1
ATOM 1389 C CA . GLU A 1 178 ? -10.837 9.243 -0.064 1.00 61.00 178 GLU A CA 1
ATOM 1390 C C . GLU A 1 178 ? -11.846 9.450 -1.197 1.00 61.00 178 GLU A C 1
ATOM 1392 O O . GLU A 1 178 ? -11.777 10.459 -1.912 1.00 61.00 178 GLU A O 1
ATOM 1397 N N . PRO A 1 179 ? -12.823 8.548 -1.337 1.00 53.78 179 PRO A N 1
ATOM 1398 C CA . PRO A 1 179 ? -13.899 8.739 -2.291 1.00 53.78 179 PRO A CA 1
ATOM 1399 C C . PRO A 1 179 ? -14.730 10.009 -2.105 1.00 53.78 179 PRO A C 1
ATOM 1401 O O . PRO A 1 179 ? -15.308 10.511 -3.061 1.00 53.78 179 PRO A O 1
ATOM 1404 N N . GLN A 1 180 ? -14.799 10.510 -0.868 1.00 52.75 180 GLN A N 1
ATOM 1405 C CA . GLN A 1 180 ? -15.517 11.731 -0.498 1.00 52.75 180 GLN A CA 1
ATOM 1406 C C . GLN A 1 180 ? -14.714 13.009 -0.778 1.00 52.75 180 GLN A C 1
ATOM 1408 O O . GLN A 1 180 ? -15.155 14.105 -0.436 1.00 52.75 180 GLN A O 1
ATOM 1413 N N . SER A 1 181 ? -13.529 12.915 -1.392 1.00 61.72 181 SER A N 1
ATOM 1414 C CA . SER A 1 181 ? -12.814 14.123 -1.791 1.00 61.72 181 SER A CA 1
ATOM 1415 C C . SER A 1 181 ? -13.591 14.867 -2.886 1.00 61.72 181 SER A C 1
ATOM 1417 O O . SER A 1 181 ? -14.048 14.262 -3.852 1.00 61.72 181 SER A O 1
ATOM 1419 N N . ASN A 1 182 ? -13.665 16.201 -2.799 1.00 60.72 182 ASN A N 1
ATOM 1420 C CA . ASN A 1 182 ? -14.252 17.076 -3.833 1.00 60.72 182 ASN A CA 1
ATOM 1421 C C . ASN A 1 182 ? -13.472 17.063 -5.173 1.00 60.72 182 ASN A C 1
ATOM 1423 O O . ASN A 1 182 ? -13.583 17.984 -5.983 1.00 60.72 182 ASN A O 1
ATOM 1427 N N . ARG A 1 183 ? -12.614 16.063 -5.409 1.00 67.12 183 ARG A N 1
ATOM 1428 C CA . ARG A 1 183 ? -11.833 15.935 -6.636 1.00 67.12 183 ARG A CA 1
ATOM 1429 C C . ARG A 1 183 ? -12.700 15.325 -7.725 1.00 67.12 183 ARG A C 1
ATOM 1431 O O . ARG A 1 183 ? -13.276 14.257 -7.537 1.00 67.12 183 ARG A O 1
ATOM 1438 N N . SER A 1 184 ? -12.720 15.972 -8.888 1.00 71.00 184 SER A N 1
ATOM 1439 C CA . SER A 1 184 ? -13.383 15.438 -10.079 1.00 71.00 184 SER A CA 1
ATOM 1440 C C . SER A 1 184 ? -12.831 14.062 -10.454 1.00 71.00 184 SER A C 1
ATOM 1442 O O . SER A 1 184 ? -11.639 13.815 -10.263 1.00 71.00 184 SER A O 1
ATOM 1444 N N . ALA A 1 185 ? -13.661 13.201 -11.053 1.00 71.88 185 ALA A N 1
ATOM 1445 C CA . ALA A 1 185 ? -13.254 11.874 -11.533 1.00 71.88 185 ALA A CA 1
ATOM 1446 C C . ALA A 1 185 ? -11.953 11.928 -12.360 1.00 71.88 185 ALA A C 1
ATOM 1448 O O . ALA A 1 185 ? -11.009 11.193 -12.096 1.00 71.88 185 ALA A O 1
ATOM 1449 N N . GLN A 1 186 ? -11.830 12.921 -13.247 1.00 74.31 186 GLN A N 1
ATOM 1450 C CA . GLN A 1 186 ? -10.623 13.132 -14.049 1.00 74.31 186 GLN A CA 1
ATOM 1451 C C . GLN A 1 186 ? -9.359 13.408 -13.207 1.00 74.31 186 GLN A C 1
ATOM 1453 O O . GLN A 1 186 ? -8.256 13.016 -13.587 1.00 74.31 186 GLN A O 1
ATOM 1458 N N . SER A 1 187 ? -9.479 14.109 -12.075 1.00 76.44 187 SER A N 1
ATOM 1459 C CA . SER A 1 187 ? -8.354 14.316 -11.157 1.00 76.44 187 SER A CA 1
ATOM 1460 C C . SER A 1 187 ? -7.981 13.036 -10.410 1.00 76.44 187 SER A C 1
ATOM 1462 O O . SER A 1 187 ? -6.808 12.870 -10.072 1.00 76.44 187 SER A O 1
ATOM 1464 N N . GLN A 1 188 ? -8.952 12.168 -10.126 1.00 74.06 188 GLN A N 1
ATOM 1465 C CA . GLN A 1 188 ? -8.722 10.874 -9.482 1.00 74.06 188 GLN A CA 1
ATOM 1466 C C . GLN A 1 188 ? -7.996 9.933 -10.443 1.00 74.06 188 GLN A C 1
ATOM 1468 O O . GLN A 1 188 ? -6.970 9.359 -10.082 1.00 74.06 188 GLN A O 1
ATOM 1473 N N . ASP A 1 189 ? -8.449 9.888 -11.696 1.00 78.12 189 ASP A N 1
ATOM 1474 C CA . ASP A 1 189 ? -7.802 9.128 -12.762 1.00 78.12 189 ASP A CA 1
ATOM 1475 C C . ASP A 1 189 ? -6.374 9.612 -12.996 1.00 78.12 189 ASP A C 1
ATOM 1477 O O . ASP A 1 189 ? -5.447 8.809 -12.989 1.00 78.12 189 ASP A O 1
ATOM 1481 N N . ARG A 1 190 ? -6.150 10.928 -13.117 1.00 81.75 190 ARG A N 1
ATOM 1482 C CA . ARG A 1 190 ? -4.793 11.484 -13.262 1.00 81.75 190 ARG A CA 1
ATOM 1483 C C . ARG A 1 190 ? -3.881 11.112 -12.097 1.00 81.75 190 ARG A C 1
ATOM 1485 O O . ARG A 1 190 ? -2.724 10.769 -12.325 1.00 81.75 190 ARG A O 1
ATOM 1492 N N . TYR A 1 191 ? -4.389 11.167 -10.866 1.00 80.31 191 TYR A N 1
ATOM 1493 C CA . TYR A 1 191 ? -3.622 10.756 -9.693 1.00 80.31 191 TYR A CA 1
ATOM 1494 C C . TYR A 1 191 ? -3.232 9.279 -9.778 1.00 80.31 191 TYR A C 1
ATOM 1496 O O . TYR A 1 191 ? -2.062 8.956 -9.588 1.00 80.31 191 TYR A O 1
ATOM 1504 N N . LEU A 1 192 ? -4.190 8.412 -10.113 1.00 82.06 192 LEU A N 1
ATOM 1505 C CA . LEU A 1 192 ? -3.994 6.973 -10.241 1.00 82.06 192 LEU A CA 1
ATOM 1506 C C . LEU A 1 192 ? -3.033 6.605 -11.374 1.00 82.06 192 LEU A C 1
ATOM 1508 O O . LEU A 1 192 ? -2.141 5.793 -11.160 1.00 82.06 192 LEU A O 1
ATOM 1512 N N . GLN A 1 193 ? -3.145 7.229 -12.547 1.00 84.50 193 GLN A N 1
ATOM 1513 C CA . GLN A 1 193 ? -2.180 7.014 -13.630 1.00 84.50 193 GLN A CA 1
ATOM 1514 C C . GLN A 1 193 ? -0.775 7.477 -13.222 1.00 84.50 193 GLN A C 1
ATOM 1516 O O . GLN A 1 193 ? 0.201 6.793 -13.506 1.00 84.50 193 GLN A O 1
ATOM 1521 N N . GLY A 1 194 ? -0.662 8.574 -12.466 1.00 83.88 194 GLY A N 1
ATOM 1522 C CA . GLY A 1 194 ? 0.612 9.014 -11.889 1.00 83.88 194 GLY A CA 1
ATOM 1523 C C . GLY A 1 194 ? 1.221 8.024 -10.888 1.00 83.88 194 GLY A C 1
ATOM 1524 O O . GLY A 1 194 ? 2.422 8.073 -10.644 1.00 83.88 194 GLY A O 1
ATOM 1525 N N . GLN A 1 195 ? 0.424 7.103 -10.332 1.00 84.94 195 GLN A N 1
ATOM 1526 C CA . GLN A 1 195 ? 0.930 6.020 -9.486 1.00 84.94 195 GLN A CA 1
ATOM 1527 C C . GLN A 1 195 ? 1.517 4.847 -10.293 1.00 84.94 195 GLN A C 1
ATOM 1529 O O . GLN A 1 195 ? 2.168 3.988 -9.703 1.00 84.94 195 GLN A O 1
ATOM 1534 N N . ARG A 1 196 ? 1.307 4.793 -11.614 1.00 89.62 196 ARG A N 1
ATOM 1535 C CA . ARG A 1 196 ? 1.567 3.628 -12.475 1.00 89.62 196 ARG A CA 1
ATOM 1536 C C . ARG A 1 196 ? 2.637 3.958 -13.517 1.00 89.62 196 ARG A C 1
ATOM 1538 O O . ARG A 1 196 ? 2.331 4.266 -14.663 1.00 89.62 196 ARG A O 1
ATOM 1545 N N . ALA A 1 197 ? 3.900 3.933 -13.107 1.00 87.38 197 ALA A N 1
ATOM 1546 C CA . ALA A 1 197 ? 5.034 4.168 -13.998 1.00 87.38 197 ALA A CA 1
ATOM 1547 C C . ALA A 1 197 ? 6.207 3.277 -13.591 1.00 87.38 197 ALA A C 1
ATOM 1549 O O . ALA A 1 197 ? 6.476 3.143 -12.404 1.00 87.38 197 ALA A O 1
ATOM 1550 N N . GLY A 1 198 ? 6.912 2.683 -14.552 1.00 90.19 198 GLY A N 1
ATOM 1551 C CA . GLY A 1 198 ? 7.976 1.709 -14.289 1.00 90.19 198 GLY A CA 1
ATOM 1552 C C . GLY A 1 198 ? 7.568 0.296 -14.689 1.00 90.19 198 GLY A C 1
ATOM 1553 O O . GLY A 1 198 ? 6.852 0.116 -15.669 1.00 90.19 198 GLY A O 1
ATOM 1554 N N . THR A 1 199 ? 8.036 -0.714 -13.967 1.00 92.31 199 THR A N 1
ATOM 1555 C CA . THR A 1 199 ? 7.783 -2.119 -14.303 1.00 92.31 199 THR A CA 1
ATOM 1556 C C . THR A 1 199 ? 6.513 -2.620 -13.629 1.00 92.31 199 THR A C 1
ATOM 1558 O O . THR A 1 199 ? 6.408 -2.573 -12.404 1.00 92.31 199 THR A O 1
ATOM 1561 N N . LEU A 1 200 ? 5.571 -3.151 -14.408 1.00 93.50 200 LEU A N 1
ATOM 1562 C CA . LEU A 1 200 ? 4.412 -3.868 -13.880 1.00 93.50 200 LEU A CA 1
ATOM 1563 C C . LEU A 1 200 ? 4.845 -5.282 -13.471 1.00 93.50 200 LEU A C 1
ATOM 1565 O O . LEU A 1 200 ? 5.049 -6.144 -14.324 1.00 93.50 200 LEU A O 1
ATOM 1569 N N . ALA A 1 201 ? 5.010 -5.504 -12.168 1.00 92.62 201 ALA A N 1
ATOM 1570 C CA . ALA A 1 201 ? 5.485 -6.767 -11.601 1.00 92.62 201 ALA A CA 1
ATOM 1571 C C . ALA A 1 201 ? 4.352 -7.780 -11.381 1.00 92.62 201 ALA A C 1
ATOM 1573 O O . ALA A 1 201 ? 4.562 -8.985 -11.471 1.00 92.62 201 ALA A O 1
ATOM 1574 N N . TYR A 1 202 ? 3.141 -7.296 -11.107 1.00 93.75 202 TYR A N 1
ATOM 1575 C CA . TYR A 1 202 ? 1.961 -8.136 -10.939 1.00 93.75 202 TYR A CA 1
ATOM 1576 C C . TYR A 1 202 ? 0.705 -7.373 -11.340 1.00 93.75 202 TYR A C 1
ATOM 1578 O O . TYR A 1 202 ? 0.582 -6.179 -11.063 1.00 93.75 202 TYR A O 1
ATOM 1586 N N . ARG A 1 203 ? -0.253 -8.088 -11.928 1.00 94.25 203 ARG A N 1
ATOM 1587 C CA . ARG A 1 203 ? -1.628 -7.641 -12.146 1.00 94.25 203 ARG A CA 1
ATOM 1588 C C . ARG A 1 203 ? -2.556 -8.830 -11.922 1.00 94.25 203 ARG A C 1
ATOM 1590 O O . ARG A 1 203 ? -2.252 -9.923 -12.396 1.00 94.25 203 ARG A O 1
ATOM 1597 N N . ARG A 1 204 ? -3.639 -8.608 -11.177 1.00 93.06 204 ARG A N 1
ATOM 1598 C CA . ARG A 1 204 ? -4.673 -9.619 -10.913 1.00 93.06 204 ARG A CA 1
ATOM 1599 C C . ARG A 1 204 ? -5.430 -10.020 -12.177 1.00 93.06 204 ARG A C 1
ATOM 1601 O O . ARG A 1 204 ? -5.709 -9.120 -13.002 1.00 93.06 204 ARG A O 1
#